Protein AF-A0AAW1XET1-F1 (afdb_monomer)

Secondary structure (DSSP, 8-state):
-HHHHHHHHHHHHHTTPEEEPPPP-TTSTT-----STTTS-HHHHHHHTTTT-EEESS--HHHHTTTTTS---EE---TT--HHHIIIIIHHHHHHHS--EE-------S---HHHHHHTT-SPPPHHHHHHHHHHTT--TTS-EE---SSPTTHHHHHHHHHHH-S-EE-HHHHS-HHHHGGGTT-HHHHHHHHHHHHHHSSEEEESS--HHHHHHHHHHHHTT---B----HHHHHHHHHHHHTTSS-HHHHHHHHHHHHTT-SS--------TT-TTTSPPGGG--GGGSPPPPP------EEEE------

Sequence (314 aa):
MRAGICDMVAIASFLNLTLIVPELDKTSFWNDRSQFEDIFDVDHFISSLSDEVRILKALPHKQSGRVEMASLYSMPPVSWSNMTYYYDTVLPRIKKINKYEICLSWWKEKVINSRRKRKSGKCPLTPEETALALRALDIDPSIQIYIAAGDIYGGERRMESLRLAFPQIIKKETLLEASDLEPFRNHSNQMAALDYIVSLESDIFAPTYGGNMARVVEGHRRYLGFRTTIRLDRMLLVNLIDQYKKGRLSWDDFSQAVKTGHANRMGSPRPRLEIPGKPKEEDYFYNNPQECLPPISDKTKESVIHVTINGTIL

Organism: Rubus argutus (NCBI:txid59490)

InterPro domains:
  IPR019378 GDP-fucose protein O-fucosyltransferase [PF10250] (1-96)
  IPR019378 GDP-fucose protein O-fucosyltransferase [PF10250] (113-224)

pLDDT: mean 78.65, std 17.83, range [27.97, 98.62]

Foldseek 3Di:
DVVVVVVQLVLCLLLVHEAEQDFDDCPDPLNFPDGSVNPDDPVCVQVVCVVRHHYHPDDDPVCVVVPVVDDADEAADPVLDDVCCCVVPVNVVCVPRVDHDYDNDDDDDPDDDPVVCLLVLNDFDFLLLVLLLCVLQVNPLAFAAEALEDAAVPHVVSNVNNCVSRVRYDYPPRVDDPVVCVVCPNHSVVSSVVSLVCQLPAQEEEESHDDPSLLLSLLVCLQVQQRWYFDQPSNQSSVLVVCVVVVNDDSNRSSVSSCVVGVVRTRDQDDWDDDPSCPVPTRDCSSHVNVVHDDHDDDDDDHHHYYHRYRDDD

Mean predicted aligned error: 11.63 Å

Radius of gyration: 22.59 Å; Cα contacts (8 Å, |Δi|>4): 399; chains: 1; bounding box: 58×48×59 Å

Solvent-accessible surface area (backbone atoms only — not comparable to full-atom values): 18398 Å² total; per-residue (Å²): 111,70,70,60,51,55,50,50,52,52,51,22,36,80,67,73,37,76,42,60,62,64,80,60,72,58,84,45,97,75,62,33,73,54,52,46,70,78,76,39,65,57,68,59,56,41,61,78,35,52,94,64,32,53,66,34,86,65,78,58,73,90,52,47,76,55,49,84,75,42,84,79,55,68,43,54,71,64,84,89,60,56,72,62,50,45,59,74,59,45,45,59,50,46,71,71,66,77,60,77,47,80,42,80,81,82,85,92,73,95,77,79,61,62,71,63,34,38,61,66,34,72,42,48,50,50,47,52,53,43,34,52,51,42,53,32,62,68,51,64,45,85,42,49,31,41,41,49,49,75,82,47,71,73,45,68,78,44,38,46,56,25,40,76,54,27,70,44,65,43,37,68,83,75,73,44,58,70,78,77,45,56,87,31,72,65,26,52,71,59,48,50,45,54,40,46,52,54,50,56,72,34,43,28,31,34,44,37,41,95,45,70,68,43,38,47,45,52,11,48,27,42,73,71,72,38,45,38,27,42,61,67,57,43,38,60,48,48,52,51,50,57,36,37,76,68,68,75,35,55,71,66,59,44,21,52,51,48,38,64,78,38,68,94,26,46,35,72,92,58,81,64,52,82,44,92,98,36,79,86,81,28,54,48,57,71,38,45,49,50,96,78,54,78,86,88,76,94,77,91,78,87,86,46,42,27,39,30,48,47,53,71,84,130

Structure (mmCIF, N/CA/C/O backbone):
data_AF-A0AAW1XET1-F1
#
_entry.id   AF-A0AAW1XET1-F1
#
loop_
_atom_site.group_PDB
_atom_site.id
_atom_site.type_symbol
_atom_site.label_atom_id
_atom_site.label_alt_id
_atom_site.label_comp_id
_atom_site.label_asym_id
_atom_site.label_entity_id
_atom_site.label_seq_id
_atom_site.pdbx_PDB_ins_code
_atom_site.Cartn_x
_atom_site.Cartn_y
_atom_site.Cartn_z
_atom_site.occupancy
_atom_site.B_iso_or_equiv
_atom_site.auth_seq_id
_atom_site.auth_comp_id
_atom_site.auth_asym_id
_atom_site.auth_atom_id
_atom_site.pdbx_PDB_model_num
ATOM 1 N N . MET A 1 1 ? 9.437 3.189 -10.130 1.00 44.81 1 MET A N 1
ATOM 2 C CA . MET A 1 1 ? 10.598 2.357 -10.492 1.00 44.81 1 MET A CA 1
ATOM 3 C C . MET A 1 1 ? 10.182 1.158 -11.350 1.00 44.81 1 MET A C 1
ATOM 5 O O . MET A 1 1 ? 10.449 1.214 -12.537 1.00 44.81 1 MET A O 1
ATOM 9 N N . ARG A 1 2 ? 9.418 0.165 -10.852 1.00 45.03 2 ARG A N 1
ATOM 10 C CA . ARG A 1 2 ? 9.055 -1.043 -11.642 1.00 45.03 2 ARG A CA 1
ATOM 11 C C . ARG A 1 2 ? 8.231 -0.798 -12.919 1.00 45.03 2 ARG A C 1
ATOM 13 O O . ARG A 1 2 ? 8.627 -1.275 -13.970 1.00 45.03 2 ARG A O 1
ATOM 20 N N . ALA A 1 3 ? 7.158 0.001 -12.859 1.00 52.47 3 ALA A N 1
ATOM 21 C CA . ALA A 1 3 ? 6.367 0.316 -14.060 1.00 52.47 3 ALA A CA 1
ATOM 22 C C . ALA A 1 3 ? 7.209 0.996 -15.157 1.00 52.47 3 ALA A C 1
ATOM 24 O O . ALA A 1 3 ? 7.070 0.667 -16.322 1.00 52.47 3 ALA A O 1
ATOM 25 N N . GLY A 1 4 ? 8.159 1.858 -14.771 1.00 62.81 4 GLY A N 1
ATOM 26 C CA . GLY A 1 4 ? 9.060 2.508 -15.724 1.00 62.81 4 GLY A CA 1
ATOM 27 C C . GLY A 1 4 ? 10.008 1.531 -16.423 1.00 62.81 4 GLY A C 1
ATOM 28 O O . GLY A 1 4 ? 10.253 1.695 -17.609 1.00 62.81 4 GLY A O 1
ATOM 29 N N . ILE A 1 5 ? 10.508 0.504 -15.724 1.00 70.50 5 ILE A N 1
ATOM 30 C CA . ILE A 1 5 ? 11.384 -0.520 -16.324 1.00 70.50 5 ILE A CA 1
ATOM 31 C C . ILE A 1 5 ? 10.600 -1.359 -17.337 1.00 70.50 5 ILE A C 1
ATOM 33 O O . ILE A 1 5 ? 11.056 -1.516 -18.464 1.00 70.50 5 ILE A O 1
ATOM 37 N N . CYS A 1 6 ? 9.404 -1.831 -16.972 1.00 71.19 6 CYS A N 1
ATOM 38 C CA . CYS A 1 6 ? 8.539 -2.575 -17.891 1.00 71.19 6 CYS A CA 1
ATOM 39 C C . CYS A 1 6 ? 8.154 -1.737 -19.119 1.00 71.19 6 CYS A C 1
ATOM 41 O O . CYS A 1 6 ? 8.243 -2.231 -20.239 1.00 71.19 6 CYS A O 1
ATOM 43 N N . ASP A 1 7 ? 7.796 -0.463 -18.921 1.00 71.81 7 ASP A N 1
ATOM 44 C CA . ASP A 1 7 ? 7.488 0.458 -20.019 1.00 71.81 7 ASP A CA 1
ATOM 45 C C . ASP A 1 7 ? 8.703 0.629 -20.949 1.00 71.81 7 ASP A C 1
ATOM 47 O O . ASP A 1 7 ? 8.560 0.570 -22.167 1.00 71.81 7 ASP A O 1
ATOM 51 N N . MET A 1 8 ? 9.912 0.797 -20.397 1.00 75.81 8 MET A N 1
ATOM 52 C CA . MET A 1 8 ? 11.143 0.930 -21.187 1.00 75.81 8 MET A CA 1
ATOM 53 C C . MET A 1 8 ? 11.465 -0.333 -21.990 1.00 75.81 8 MET A C 1
ATOM 55 O O . MET A 1 8 ? 11.819 -0.217 -23.162 1.00 75.81 8 MET A O 1
ATOM 59 N N . VAL A 1 9 ? 11.309 -1.520 -21.394 1.00 80.50 9 VAL A N 1
ATOM 60 C CA . VAL A 1 9 ? 11.492 -2.806 -22.089 1.00 80.50 9 VAL A CA 1
ATOM 61 C C . VAL A 1 9 ? 10.484 -2.940 -23.230 1.00 80.50 9 VAL A C 1
ATOM 63 O O . VAL A 1 9 ? 10.881 -3.201 -24.363 1.00 80.50 9 VAL A O 1
ATOM 66 N N . ALA A 1 10 ? 9.202 -2.669 -22.969 1.00 80.38 10 ALA A N 1
ATOM 67 C CA . ALA A 1 10 ? 8.159 -2.731 -23.988 1.00 80.38 10 ALA A CA 1
ATOM 68 C C . ALA A 1 10 ? 8.442 -1.763 -25.148 1.00 80.38 10 ALA A C 1
ATOM 70 O O . ALA A 1 10 ? 8.419 -2.161 -26.310 1.00 80.38 10 ALA A O 1
ATOM 71 N N . ILE A 1 11 ? 8.775 -0.502 -24.851 1.00 77.94 11 ILE A N 1
ATOM 72 C CA . ILE A 1 11 ? 9.117 0.500 -25.871 1.00 77.94 11 ILE A CA 1
ATOM 73 C C . ILE A 1 11 ? 10.337 0.055 -26.686 1.00 77.94 11 ILE A C 1
ATOM 75 O O . ILE A 1 11 ? 10.329 0.184 -27.911 1.00 77.94 11 ILE A O 1
ATOM 79 N N . ALA A 1 12 ? 11.381 -0.457 -26.026 1.00 82.56 12 ALA A N 1
ATOM 80 C CA . ALA A 1 12 ? 12.589 -0.913 -26.701 1.00 82.56 12 ALA A CA 1
ATOM 81 C C . ALA A 1 12 ? 12.301 -2.088 -27.643 1.00 82.56 12 ALA A C 1
ATOM 83 O O . ALA A 1 12 ? 12.769 -2.068 -28.780 1.00 82.56 12 ALA A O 1
ATOM 84 N N . SER A 1 13 ? 11.474 -3.044 -27.214 1.00 85.12 13 SER A N 1
ATOM 85 C CA . SER A 1 13 ? 11.028 -4.158 -28.053 1.00 85.12 13 SER A CA 1
ATOM 86 C C . SER A 1 13 ? 10.239 -3.663 -29.271 1.00 85.12 13 SER A C 1
ATOM 88 O O . SER A 1 13 ? 10.629 -3.905 -30.413 1.00 85.12 13 SER A O 1
ATOM 90 N N . PHE A 1 14 ? 9.189 -2.859 -29.056 1.00 83.94 14 PHE A N 1
ATOM 91 C CA . PHE A 1 14 ? 8.304 -2.395 -30.134 1.00 83.94 14 PHE A CA 1
ATOM 92 C C . PHE A 1 14 ? 8.988 -1.510 -31.177 1.00 83.94 14 PHE A C 1
ATOM 94 O O . PHE A 1 14 ? 8.592 -1.496 -32.347 1.00 83.94 14 PHE A O 1
ATOM 101 N N . LEU A 1 15 ? 9.992 -0.742 -30.759 1.00 84.00 15 LEU A N 1
ATOM 102 C CA . LEU A 1 15 ? 10.744 0.151 -31.636 1.00 84.00 15 LEU A CA 1
ATOM 103 C C . LEU A 1 15 ? 12.054 -0.470 -32.148 1.00 84.00 15 LEU A C 1
ATOM 105 O O . LEU A 1 15 ? 12.785 0.207 -32.874 1.00 84.00 15 LEU A O 1
ATOM 109 N N . ASN A 1 16 ? 12.339 -1.732 -31.798 1.00 84.69 16 ASN A N 1
ATOM 110 C CA . ASN A 1 16 ? 13.579 -2.445 -32.112 1.00 84.69 16 ASN A CA 1
ATOM 111 C C . ASN A 1 16 ? 14.838 -1.643 -31.721 1.00 84.69 16 ASN A C 1
ATOM 113 O O . ASN A 1 16 ? 15.737 -1.389 -32.528 1.00 84.69 16 ASN A O 1
ATOM 117 N N . LEU A 1 17 ? 14.860 -1.169 -30.475 1.00 83.12 17 LEU A N 1
ATOM 118 C CA . LEU A 1 17 ? 15.944 -0.378 -29.903 1.00 83.12 17 LEU A CA 1
ATOM 119 C C . LEU A 1 17 ? 16.847 -1.245 -29.032 1.00 83.12 17 LEU A C 1
ATOM 121 O O . LEU A 1 17 ? 16.431 -2.245 -28.453 1.00 83.12 17 LEU A O 1
ATOM 125 N N . THR A 1 18 ? 18.099 -0.811 -28.893 1.00 82.31 18 THR A N 1
ATOM 126 C CA . THR A 1 18 ? 18.989 -1.349 -27.861 1.00 82.31 18 THR A CA 1
ATOM 127 C C . THR A 1 18 ? 18.722 -0.619 -26.552 1.00 82.31 18 THR A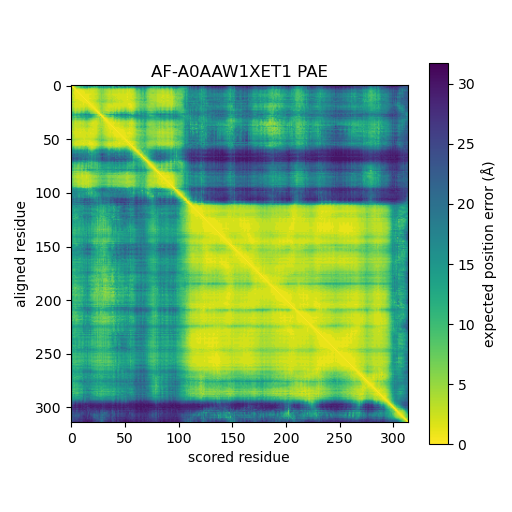 C 1
ATOM 129 O O . THR A 1 18 ? 18.874 0.602 -26.486 1.00 82.31 18 THR A O 1
ATOM 132 N N . LEU A 1 19 ? 18.330 -1.362 -25.523 1.00 82.88 19 LEU A N 1
ATOM 133 C CA . LEU A 1 19 ? 18.175 -0.856 -24.167 1.00 82.88 19 LEU A CA 1
ATOM 134 C C . LEU A 1 19 ? 19.532 -0.886 -23.455 1.00 82.88 19 LEU A C 1
ATOM 136 O O . LEU A 1 19 ? 20.337 -1.795 -23.648 1.00 82.88 19 LEU A O 1
ATOM 140 N N . ILE A 1 20 ? 19.792 0.107 -22.617 1.00 82.88 20 ILE A N 1
ATOM 141 C CA . ILE A 1 20 ? 20.938 0.103 -21.705 1.00 82.88 20 ILE A CA 1
ATOM 142 C C . ILE A 1 20 ? 20.388 -0.129 -20.307 1.00 82.88 20 ILE A C 1
ATOM 144 O O . ILE A 1 20 ? 19.294 0.357 -20.011 1.00 82.88 20 ILE A O 1
ATOM 148 N N . VAL A 1 21 ? 21.105 -0.898 -19.483 1.00 79.62 21 VAL A N 1
ATOM 149 C CA . VAL A 1 21 ? 20.720 -1.135 -18.086 1.00 79.62 21 VAL A CA 1
ATOM 150 C C . VAL A 1 21 ? 20.379 0.216 -17.438 1.00 79.62 21 VAL A C 1
ATOM 152 O O . VAL A 1 21 ? 21.209 1.125 -17.487 1.00 79.62 21 VAL A O 1
ATOM 155 N N . PRO A 1 22 ? 19.149 0.391 -16.916 1.00 74.25 22 PRO A N 1
ATOM 156 C CA . PRO A 1 22 ? 18.698 1.691 -16.440 1.00 74.25 22 PRO A CA 1
ATOM 157 C C . PRO A 1 22 ? 19.547 2.214 -15.287 1.00 74.25 22 PRO A C 1
ATOM 159 O O . PRO A 1 22 ? 19.894 1.465 -14.378 1.00 74.25 22 PRO A O 1
ATOM 162 N N . GLU A 1 23 ? 19.774 3.523 -15.258 1.00 71.25 23 GLU A N 1
ATOM 163 C CA . GLU A 1 23 ? 20.282 4.198 -14.068 1.00 71.25 23 GLU A CA 1
ATOM 164 C C . GLU A 1 23 ? 19.117 4.646 -13.179 1.00 71.25 23 GLU A C 1
ATOM 166 O O . GLU A 1 23 ? 18.066 5.090 -13.655 1.00 71.25 23 GLU A O 1
ATOM 171 N N . LEU A 1 24 ? 19.281 4.501 -11.865 1.00 68.94 24 LEU A N 1
ATOM 172 C CA . LEU A 1 24 ? 18.269 4.918 -10.900 1.00 68.94 24 LEU A CA 1
ATOM 173 C C . LEU A 1 24 ? 18.427 6.404 -10.572 1.00 68.94 24 LEU A C 1
ATOM 175 O O . LEU A 1 24 ? 19.541 6.907 -10.438 1.00 68.94 24 LEU A O 1
ATOM 179 N N . ASP A 1 25 ? 17.300 7.103 -10.422 1.00 64.62 25 ASP A N 1
ATOM 180 C CA . ASP A 1 25 ? 17.286 8.525 -10.074 1.00 64.62 25 ASP A CA 1
ATOM 181 C C . ASP A 1 25 ? 17.807 8.758 -8.645 1.00 64.62 25 ASP A C 1
ATOM 183 O O . ASP A 1 25 ? 17.099 8.543 -7.655 1.00 64.62 25 ASP A O 1
ATOM 187 N N . LYS A 1 26 ? 19.042 9.263 -8.568 1.00 63.41 26 LYS A N 1
ATOM 188 C CA . LYS A 1 26 ? 19.746 9.628 -7.328 1.00 63.41 26 LYS A CA 1
ATOM 189 C C . LYS A 1 26 ? 19.309 10.987 -6.766 1.00 63.41 26 LYS A C 1
ATOM 191 O O . LYS A 1 26 ? 19.691 11.333 -5.655 1.00 63.41 26 LYS A O 1
ATOM 196 N N . THR A 1 27 ? 18.529 11.769 -7.519 1.00 55.59 27 THR A N 1
ATOM 197 C CA . THR A 1 27 ? 18.043 13.107 -7.125 1.00 55.59 27 THR A CA 1
ATOM 198 C C . THR A 1 27 ? 16.634 13.091 -6.529 1.00 55.59 27 THR A C 1
ATOM 200 O O . THR A 1 27 ? 16.109 14.129 -6.122 1.00 55.59 27 THR A O 1
ATOM 203 N N . SER A 1 28 ? 16.009 11.913 -6.465 1.00 58.50 28 SER A N 1
ATOM 204 C CA . SER A 1 28 ? 14.661 11.747 -5.931 1.00 58.50 28 SER A CA 1
ATOM 205 C C . SER A 1 28 ? 14.581 11.997 -4.418 1.00 58.50 28 SER A C 1
ATOM 207 O O . SER A 1 28 ? 15.558 11.866 -3.683 1.00 58.50 28 SER A O 1
ATOM 209 N N . PHE A 1 29 ? 13.367 12.295 -3.938 1.00 49.91 29 PHE A N 1
ATOM 210 C CA . PHE A 1 29 ? 13.05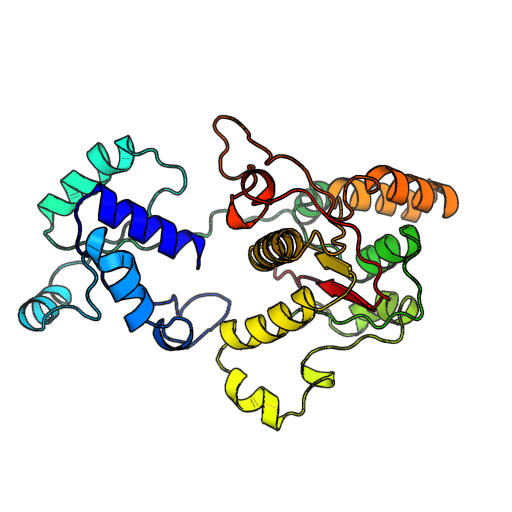2 12.517 -2.518 1.00 49.91 29 PHE A CA 1
ATOM 211 C C . PHE A 1 29 ? 13.571 11.402 -1.583 1.00 49.91 29 PHE A C 1
ATOM 213 O O . PHE A 1 29 ? 13.870 11.658 -0.421 1.00 49.91 29 PHE A O 1
ATOM 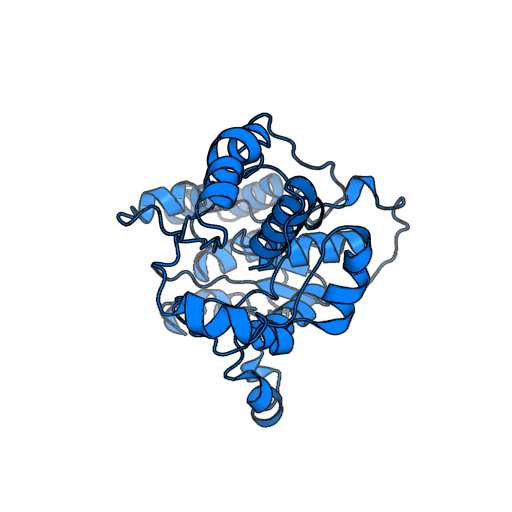220 N N . TRP A 1 30 ? 13.689 10.170 -2.088 1.00 53.75 30 TRP A N 1
ATOM 221 C CA . TRP A 1 30 ? 14.084 8.992 -1.312 1.00 53.75 30 TRP A CA 1
ATOM 222 C C . TRP A 1 30 ? 15.597 8.894 -1.057 1.00 53.75 30 TRP A C 1
ATOM 224 O O . TRP A 1 30 ? 16.000 8.048 -0.266 1.00 53.75 30 TRP A O 1
ATOM 234 N N . ASN A 1 31 ? 16.413 9.754 -1.691 1.00 61.69 31 ASN A N 1
ATOM 235 C CA . ASN A 1 31 ? 17.873 9.843 -1.519 1.00 61.69 31 ASN A CA 1
ATOM 236 C C . ASN A 1 31 ? 18.588 8.473 -1.564 1.00 61.69 31 ASN A C 1
ATOM 238 O O . ASN A 1 31 ? 19.534 8.224 -0.815 1.00 61.69 31 ASN A O 1
ATOM 242 N N . ASP A 1 32 ? 18.105 7.566 -2.419 1.00 64.81 32 ASP A N 1
ATOM 243 C CA . ASP A 1 32 ? 18.655 6.219 -2.562 1.00 64.81 32 ASP A CA 1
ATOM 244 C C . ASP A 1 32 ? 19.924 6.253 -3.420 1.00 64.81 32 ASP A C 1
ATOM 246 O O . ASP A 1 32 ? 19.914 6.759 -4.545 1.00 64.81 32 ASP A O 1
ATOM 250 N N . ARG A 1 33 ? 21.025 5.717 -2.884 1.00 71.81 33 ARG A N 1
ATOM 251 C CA . ARG A 1 33 ? 22.320 5.656 -3.578 1.00 71.81 33 ARG A CA 1
ATOM 252 C C . ARG A 1 33 ? 22.543 4.342 -4.325 1.00 71.81 33 ARG A C 1
ATOM 254 O O . ARG A 1 33 ? 23.558 4.221 -5.012 1.00 71.81 33 ARG A O 1
ATOM 261 N N . SER A 1 34 ? 21.611 3.397 -4.213 1.00 74.50 34 SER A N 1
ATOM 262 C CA . SER A 1 34 ? 21.679 2.097 -4.879 1.00 74.50 34 SER A CA 1
ATOM 263 C C . SER A 1 34 ? 21.764 2.255 -6.399 1.00 74.50 34 SER A C 1
ATOM 265 O O . SER A 1 34 ? 21.097 3.104 -6.999 1.00 74.50 34 SER A O 1
ATOM 267 N N . GLN A 1 35 ? 22.592 1.433 -7.032 1.00 75.50 35 GLN A N 1
ATOM 268 C CA . GLN A 1 35 ? 22.593 1.196 -8.470 1.00 75.50 35 GLN A CA 1
ATOM 269 C C . GLN A 1 35 ? 21.543 0.140 -8.840 1.00 75.50 35 GLN A C 1
ATOM 271 O O . GLN A 1 35 ? 20.941 -0.506 -7.983 1.00 75.50 35 GLN A O 1
ATOM 276 N N . PHE A 1 36 ? 21.304 -0.042 -10.139 1.00 75.50 36 PHE A N 1
ATOM 277 C CA . PHE A 1 36 ? 20.366 -1.054 -10.629 1.00 75.50 36 PHE A CA 1
ATOM 278 C C . PHE A 1 36 ? 20.780 -2.474 -10.215 1.00 75.50 36 PHE A C 1
ATOM 280 O O . PHE A 1 36 ? 19.925 -3.257 -9.811 1.00 75.50 36 PHE A O 1
ATOM 287 N N . GLU A 1 37 ? 22.081 -2.771 -10.245 1.00 79.56 37 GLU A N 1
ATOM 288 C CA . GLU A 1 37 ? 22.664 -4.051 -9.816 1.00 79.56 37 GLU A CA 1
ATOM 289 C C . GLU A 1 37 ? 22.560 -4.321 -8.311 1.00 79.56 37 GLU A C 1
ATOM 291 O O . GLU A 1 37 ? 22.504 -5.477 -7.905 1.00 79.56 37 GLU A O 1
ATOM 296 N N . ASP A 1 38 ? 22.428 -3.278 -7.487 1.00 74.94 38 ASP A N 1
ATOM 297 C CA . ASP A 1 38 ? 22.205 -3.432 -6.044 1.00 74.94 38 ASP A CA 1
ATOM 298 C C . ASP A 1 38 ? 20.773 -3.908 -5.725 1.00 74.94 38 ASP A C 1
ATOM 300 O O . ASP A 1 38 ? 20.469 -4.272 -4.587 1.00 74.94 38 ASP A O 1
ATOM 304 N N . ILE A 1 39 ? 19.858 -3.846 -6.702 1.00 72.94 39 ILE A N 1
ATOM 305 C CA . ILE A 1 39 ? 18.427 -4.152 -6.529 1.00 72.94 39 ILE A CA 1
ATOM 306 C C . ILE A 1 39 ? 17.979 -5.316 -7.420 1.00 72.94 39 ILE A C 1
ATOM 308 O O . ILE A 1 39 ? 17.099 -6.084 -7.024 1.00 72.94 39 ILE A O 1
ATOM 312 N N . PHE A 1 40 ? 18.537 -5.441 -8.623 1.00 77.06 40 PHE A N 1
ATOM 313 C CA . PHE A 1 40 ? 18.134 -6.423 -9.623 1.00 77.06 40 PHE A CA 1
ATOM 314 C C . PHE A 1 40 ? 19.323 -7.264 -10.076 1.00 77.06 40 PHE A C 1
ATOM 316 O O . PHE A 1 40 ? 20.402 -6.739 -10.340 1.00 77.06 40 PHE A O 1
ATOM 323 N N . ASP A 1 41 ? 19.088 -8.563 -10.262 1.00 81.44 41 ASP A N 1
ATOM 324 C CA . ASP A 1 41 ? 20.039 -9.441 -10.939 1.00 81.44 41 ASP A CA 1
ATOM 325 C C . ASP A 1 41 ? 20.130 -9.040 -12.420 1.00 81.44 41 ASP A C 1
ATOM 327 O O . ASP A 1 41 ? 19.236 -9.318 -13.225 1.00 81.44 41 ASP A O 1
ATOM 331 N N . VAL A 1 42 ? 21.203 -8.324 -12.763 1.00 82.12 42 VAL A N 1
ATOM 332 C CA . VAL A 1 42 ? 21.423 -7.770 -14.104 1.00 82.12 42 VAL A CA 1
ATOM 333 C C . VAL A 1 42 ? 21.621 -8.869 -15.137 1.00 82.12 42 VAL A C 1
ATOM 335 O O . VAL A 1 42 ? 21.134 -8.745 -16.260 1.00 82.12 42 VAL A O 1
ATOM 338 N N . ASP A 1 43 ? 22.322 -9.944 -14.782 1.00 83.75 43 ASP A N 1
ATOM 339 C CA . ASP A 1 43 ? 22.609 -11.029 -15.718 1.00 83.75 43 ASP A CA 1
ATOM 340 C C . ASP A 1 43 ? 21.343 -11.838 -16.004 1.00 83.75 43 ASP A C 1
ATOM 342 O O . ASP A 1 43 ? 21.050 -12.146 -17.165 1.00 83.75 43 ASP A O 1
ATOM 346 N N . HIS A 1 44 ? 20.524 -12.086 -14.981 1.00 83.19 44 HIS A N 1
ATOM 347 C CA . HIS A 1 44 ? 19.199 -12.664 -15.165 1.00 83.19 44 HIS A CA 1
ATOM 348 C C . HIS A 1 44 ? 18.272 -11.743 -15.972 1.00 83.19 44 HIS A C 1
ATOM 350 O O . HIS A 1 44 ? 17.587 -12.210 -16.880 1.00 83.19 44 HIS A O 1
ATOM 356 N N . PHE A 1 45 ? 18.274 -10.433 -15.703 1.00 79.88 45 PHE A N 1
ATOM 357 C CA . PHE A 1 45 ? 17.477 -9.453 -16.449 1.00 79.88 45 PHE A CA 1
ATOM 358 C C . PHE A 1 45 ? 17.836 -9.413 -17.943 1.00 79.88 45 PHE A C 1
ATOM 360 O O . PHE A 1 45 ? 16.941 -9.409 -18.787 1.00 79.88 45 PHE A O 1
ATOM 367 N N . ILE A 1 46 ? 19.131 -9.421 -18.281 1.00 83.69 46 ILE A N 1
ATOM 368 C CA . ILE A 1 46 ? 19.605 -9.421 -19.674 1.00 83.69 46 ILE A CA 1
ATOM 369 C C . ILE A 1 46 ? 19.278 -10.749 -20.355 1.00 83.69 46 ILE A C 1
ATOM 371 O O . ILE A 1 46 ? 18.762 -10.754 -21.471 1.00 83.69 46 ILE A O 1
ATOM 375 N N . SER A 1 47 ? 19.579 -11.874 -19.702 1.00 87.88 47 SER A N 1
ATOM 376 C CA . SER A 1 47 ? 19.373 -13.199 -20.297 1.00 87.88 47 SER A CA 1
ATOM 377 C C . SER A 1 47 ? 17.894 -13.509 -20.526 1.00 87.88 47 SER A C 1
ATOM 379 O O . SER A 1 47 ? 17.540 -13.962 -21.613 1.00 87.88 47 SER A O 1
ATOM 381 N N . SER A 1 48 ? 17.023 -13.176 -19.569 1.00 85.38 48 SER A N 1
ATOM 382 C CA . SER A 1 48 ? 15.579 -13.451 -19.647 1.00 85.38 48 SER A CA 1
ATOM 383 C C . SER A 1 48 ? 14.847 -12.656 -20.730 1.00 85.38 48 SER A C 1
ATOM 385 O O . SER A 1 48 ? 13.759 -13.049 -21.132 1.00 85.38 48 SER A O 1
ATOM 387 N N . LEU A 1 49 ? 15.417 -11.538 -21.190 1.00 87.19 49 LEU A N 1
ATOM 388 C CA . LEU A 1 49 ? 14.831 -10.670 -22.219 1.00 87.19 49 LEU A CA 1
ATOM 389 C C . LEU A 1 49 ? 15.596 -10.716 -23.548 1.00 87.19 49 LEU A C 1
ATOM 391 O O . LEU A 1 49 ? 15.274 -9.962 -24.465 1.00 87.19 49 LEU A O 1
ATOM 395 N N . SER A 1 50 ? 16.610 -11.577 -23.656 1.00 87.75 50 SER A N 1
ATOM 396 C CA . SER A 1 50 ? 17.545 -11.589 -24.786 1.00 87.75 50 SER A CA 1
ATOM 397 C C . SER A 1 50 ? 16.891 -11.894 -26.140 1.00 87.75 50 SER A C 1
ATOM 399 O O . SER A 1 50 ? 17.366 -11.391 -27.160 1.00 87.75 50 SER A O 1
ATOM 401 N N . ASP A 1 51 ? 15.780 -12.635 -26.139 1.00 87.62 51 ASP A N 1
ATOM 402 C CA . ASP A 1 51 ? 14.995 -12.958 -27.336 1.00 87.62 51 ASP A CA 1
ATOM 403 C C . ASP A 1 51 ? 14.094 -11.795 -27.803 1.00 87.62 51 ASP A C 1
ATOM 405 O O . ASP A 1 51 ? 13.703 -11.744 -28.970 1.00 87.62 51 ASP A O 1
ATOM 409 N N . GLU A 1 52 ? 13.773 -10.841 -26.920 1.00 87.56 52 GLU A N 1
ATOM 410 C CA . GLU A 1 52 ? 12.806 -9.762 -27.185 1.00 87.56 52 GLU A CA 1
ATOM 411 C C . GLU A 1 52 ? 13.444 -8.375 -27.325 1.00 87.56 52 GLU A C 1
ATOM 413 O O . GLU A 1 52 ? 12.950 -7.532 -28.081 1.00 87.56 52 GLU A O 1
ATOM 418 N N . VAL A 1 53 ? 14.513 -8.103 -26.569 1.00 89.06 53 VAL A N 1
ATOM 419 C CA . VAL A 1 53 ? 15.178 -6.797 -26.512 1.00 89.06 53 VAL A CA 1
ATOM 420 C C . VAL A 1 53 ? 16.682 -6.981 -26.383 1.00 89.06 53 VAL A C 1
ATOM 422 O O . VAL A 1 53 ? 17.180 -7.674 -25.500 1.00 89.06 53 VAL A O 1
ATOM 425 N N . ARG A 1 54 ? 17.450 -6.264 -27.208 1.00 87.56 54 ARG A N 1
ATOM 426 C CA . ARG A 1 54 ? 18.904 -6.194 -27.036 1.00 87.56 54 ARG A CA 1
ATOM 427 C C . ARG A 1 54 ? 19.244 -5.270 -25.867 1.00 87.56 54 ARG A C 1
ATOM 429 O O . ARG A 1 54 ? 19.021 -4.066 -25.971 1.00 87.56 54 ARG A O 1
ATOM 436 N N . ILE A 1 55 ? 19.842 -5.807 -24.803 1.00 86.12 55 ILE A N 1
ATOM 437 C CA . ILE A 1 55 ? 20.220 -5.042 -23.603 1.00 86.12 55 ILE A CA 1
ATOM 438 C C . ILE A 1 55 ? 21.749 -4.990 -23.449 1.00 86.12 55 ILE A C 1
ATOM 440 O O . ILE A 1 55 ? 22.426 -6.007 -23.584 1.00 86.12 55 ILE A O 1
ATOM 444 N N . LEU A 1 56 ? 22.308 -3.808 -23.169 1.00 82.94 56 LEU A N 1
ATOM 445 C CA . LEU A 1 56 ? 23.731 -3.605 -22.869 1.00 82.94 56 LEU A CA 1
ATOM 446 C C . LEU A 1 56 ? 23.924 -3.109 -21.431 1.00 82.94 56 LEU A C 1
ATOM 448 O O . LEU A 1 56 ? 23.196 -2.227 -20.985 1.00 82.94 56 LEU A O 1
ATOM 452 N N . LYS A 1 57 ? 24.952 -3.609 -20.729 1.00 80.31 57 LYS A N 1
ATOM 453 C CA . LYS A 1 57 ? 25.316 -3.120 -19.382 1.00 80.31 57 LYS A CA 1
ATOM 454 C C . LYS A 1 57 ? 25.784 -1.662 -19.389 1.00 80.31 57 LYS A C 1
ATOM 456 O O . LYS A 1 57 ? 25.474 -0.914 -18.476 1.00 80.31 57 LYS A O 1
ATOM 461 N N . ALA A 1 58 ? 26.520 -1.266 -20.425 1.00 70.75 58 ALA A N 1
ATOM 462 C CA . ALA A 1 58 ? 27.042 0.085 -20.582 1.00 70.75 58 ALA A CA 1
ATOM 463 C C . ALA A 1 58 ? 27.211 0.445 -22.064 1.00 70.75 58 ALA A C 1
ATOM 465 O O . ALA A 1 58 ? 27.255 -0.427 -22.940 1.00 70.75 58 ALA A O 1
ATOM 466 N N . LEU A 1 59 ? 27.340 1.743 -22.345 1.00 67.06 59 LEU A N 1
ATOM 467 C CA . LEU A 1 59 ? 27.653 2.244 -23.682 1.00 67.06 59 LEU A CA 1
ATOM 468 C C . LEU A 1 59 ? 29.067 1.817 -24.128 1.00 67.06 59 LEU A C 1
ATOM 470 O O . LEU A 1 59 ? 30.021 1.963 -23.364 1.00 67.06 59 LEU A O 1
ATOM 474 N N . PRO A 1 60 ? 29.254 1.373 -25.385 1.00 66.12 60 PRO A N 1
ATOM 475 C CA . PRO A 1 60 ? 30.582 1.096 -25.933 1.00 66.12 60 PRO A CA 1
ATOM 476 C C . PRO A 1 60 ? 31.494 2.340 -25.933 1.00 66.12 60 PRO A C 1
ATOM 478 O O . PRO A 1 60 ? 31.087 3.402 -26.403 1.00 66.12 60 PRO A O 1
ATOM 481 N N . HIS A 1 61 ? 32.765 2.203 -25.529 1.00 54.34 61 HIS A N 1
ATOM 482 C CA . HIS A 1 61 ? 33.730 3.313 -25.360 1.00 54.34 61 HIS A CA 1
ATOM 483 C C . HIS A 1 61 ? 33.864 4.287 -26.551 1.00 54.34 61 HIS A C 1
ATOM 485 O O . HIS A 1 61 ? 34.009 5.492 -26.350 1.00 54.34 61 HIS A O 1
ATOM 491 N N . LYS A 1 62 ? 33.765 3.812 -27.806 1.00 54.03 62 LYS A N 1
ATOM 492 C CA . LYS A 1 62 ? 33.788 4.678 -29.013 1.00 54.03 62 LYS A CA 1
ATOM 493 C C . LYS A 1 62 ? 32.584 5.626 -29.102 1.00 54.03 62 LYS A C 1
ATOM 495 O O . LYS A 1 62 ? 32.585 6.575 -29.885 1.00 54.03 62 LYS A O 1
ATOM 500 N N . GLN A 1 63 ? 31.531 5.342 -28.345 1.00 51.28 63 GLN A N 1
ATOM 501 C CA . GLN A 1 63 ? 30.290 6.097 -28.314 1.00 51.28 63 GLN A CA 1
ATOM 502 C C . GLN A 1 63 ? 30.200 6.976 -27.064 1.00 51.28 63 GLN A C 1
ATOM 504 O O . GLN A 1 63 ? 29.579 8.029 -27.183 1.00 51.28 63 GLN A O 1
ATOM 509 N N . SER A 1 64 ? 30.864 6.621 -25.956 1.00 45.88 64 SER A N 1
ATOM 510 C CA . SER A 1 64 ? 30.887 7.381 -24.693 1.00 45.88 64 SER A CA 1
ATOM 511 C C . SER A 1 64 ? 31.477 8.791 -24.853 1.00 45.88 64 SER A C 1
ATOM 513 O O . SER A 1 64 ? 30.824 9.763 -24.497 1.00 45.88 64 SER A O 1
ATOM 515 N N . GLY A 1 65 ? 32.619 8.950 -25.538 1.00 41.22 65 GLY A N 1
ATOM 516 C CA . GLY A 1 65 ? 33.214 10.281 -25.791 1.00 41.22 65 GLY A CA 1
ATOM 517 C C . GLY A 1 65 ? 32.421 11.182 -26.758 1.00 41.22 65 GLY A C 1
ATOM 518 O O . GLY A 1 65 ? 32.644 12.383 -26.830 1.00 41.22 65 GLY A O 1
ATOM 519 N N . ARG A 1 66 ? 31.457 10.622 -27.507 1.00 43.12 66 ARG A N 1
ATOM 520 C CA . ARG A 1 66 ? 30.505 11.386 -28.343 1.00 43.12 66 ARG A CA 1
ATOM 521 C C . ARG A 1 66 ? 29.222 11.765 -27.591 1.00 43.12 66 ARG A C 1
ATOM 523 O O . ARG A 1 66 ? 28.416 12.498 -28.152 1.00 43.12 66 ARG A O 1
ATOM 530 N N . VAL A 1 67 ? 28.987 11.206 -26.401 1.00 46.09 67 VAL A N 1
ATOM 531 C CA . VAL A 1 67 ? 27.817 11.501 -25.551 1.00 46.09 67 VAL A CA 1
ATOM 532 C C . VAL A 1 67 ? 28.034 12.784 -24.758 1.00 46.09 67 VAL A C 1
ATOM 534 O O . VAL A 1 67 ? 27.128 13.600 -24.706 1.00 46.09 67 VAL A O 1
ATOM 537 N N . GLU A 1 68 ? 29.247 13.029 -24.259 1.00 45.34 68 GLU A N 1
ATOM 538 C CA . GLU A 1 68 ? 29.593 14.296 -23.591 1.00 45.34 68 GLU A CA 1
ATOM 539 C C . GLU A 1 68 ? 29.508 15.518 -24.528 1.00 45.34 68 GLU A C 1
ATOM 541 O O . GLU A 1 68 ? 29.324 16.641 -24.069 1.00 45.34 68 GLU A O 1
ATOM 546 N N . MET A 1 69 ? 29.612 15.306 -25.848 1.00 39.06 69 MET A N 1
ATOM 547 C CA . MET A 1 69 ? 29.646 16.377 -26.856 1.00 39.06 69 MET A CA 1
ATOM 548 C C . MET A 1 69 ? 28.326 16.632 -27.594 1.00 39.06 69 MET A C 1
ATOM 550 O O . MET A 1 69 ? 28.183 17.664 -28.248 1.00 39.06 69 MET A O 1
ATOM 554 N N . ALA A 1 70 ? 27.365 15.713 -27.514 1.00 44.97 70 ALA A N 1
ATOM 555 C CA . ALA A 1 70 ? 26.036 15.877 -28.093 1.00 44.97 70 ALA A CA 1
ATOM 556 C C . ALA A 1 70 ? 25.052 16.183 -26.965 1.00 44.97 70 ALA A C 1
ATOM 558 O O . ALA A 1 70 ? 25.027 15.475 -25.965 1.00 44.97 70 ALA A O 1
ATOM 559 N N . SER A 1 71 ? 24.219 17.213 -27.121 1.00 47.75 71 SER A N 1
ATOM 560 C CA . SER A 1 71 ? 23.162 17.506 -26.153 1.00 47.75 71 SER A CA 1
ATOM 561 C C . SER A 1 71 ? 22.219 16.303 -26.077 1.00 47.75 71 SER A C 1
ATOM 563 O O . SER A 1 71 ? 21.439 16.083 -27.009 1.00 47.75 71 SER A O 1
ATOM 565 N N . LEU A 1 72 ? 22.318 15.499 -25.015 1.00 54.03 72 LEU A N 1
ATOM 566 C CA . LEU A 1 72 ? 21.407 14.389 -24.762 1.00 54.03 72 LEU A CA 1
ATOM 567 C C . LEU A 1 72 ? 19.974 14.926 -24.804 1.00 54.03 72 LEU A C 1
ATOM 569 O O . LEU A 1 72 ? 19.584 15.770 -23.996 1.00 54.03 72 LEU A O 1
ATOM 573 N N . TYR A 1 73 ? 19.199 14.492 -25.799 1.00 54.53 73 TYR A N 1
ATOM 574 C CA . TYR A 1 73 ? 17.802 14.882 -25.891 1.00 54.53 73 TYR A CA 1
ATOM 575 C C . TYR A 1 73 ? 17.001 14.005 -24.937 1.00 54.53 73 TYR A C 1
ATOM 577 O O . TYR A 1 73 ? 16.701 12.848 -25.232 1.00 54.53 73 TYR A O 1
ATOM 585 N N . SER A 1 74 ? 16.694 14.582 -23.781 1.00 57.53 74 SER A N 1
ATOM 586 C CA . SER A 1 74 ? 15.881 13.979 -22.737 1.00 57.53 74 SER A CA 1
ATOM 587 C C . SER A 1 74 ? 14.405 14.266 -23.003 1.00 57.53 74 SER A C 1
ATOM 589 O O . SER A 1 74 ? 13.998 15.425 -23.121 1.00 57.53 74 SER A O 1
ATOM 591 N N . MET A 1 75 ? 13.590 13.214 -23.111 1.00 61.50 75 MET A N 1
ATOM 592 C CA . MET A 1 75 ? 12.136 13.353 -23.210 1.00 61.50 75 MET A CA 1
ATOM 593 C C . MET A 1 75 ? 11.441 12.456 -22.185 1.00 61.50 75 MET A C 1
ATOM 595 O O . MET A 1 75 ? 11.659 11.241 -22.205 1.00 61.50 75 MET A O 1
ATOM 599 N N . PRO A 1 76 ? 10.566 13.007 -21.324 1.00 57.97 76 PRO A N 1
ATOM 600 C CA . PRO A 1 76 ? 9.695 12.178 -20.517 1.00 57.97 76 PRO A CA 1
ATOM 601 C C . PRO A 1 76 ? 8.718 11.448 -21.430 1.00 57.97 76 PRO A C 1
ATOM 603 O O . PRO A 1 76 ? 8.000 12.096 -22.199 1.00 57.97 76 PRO A O 1
ATOM 606 N N . PRO A 1 77 ? 8.671 10.107 -21.373 1.00 60.50 77 PRO A N 1
ATOM 607 C CA . PRO A 1 77 ? 7.679 9.373 -22.123 1.00 60.50 77 PRO A CA 1
ATOM 608 C C . PRO A 1 77 ? 6.316 9.772 -21.563 1.00 60.50 77 PRO A C 1
ATOM 610 O O . PRO A 1 77 ? 6.131 9.929 -20.352 1.00 60.50 77 PRO A O 1
ATOM 613 N N . VAL A 1 78 ? 5.342 9.963 -22.442 1.00 63.34 78 VAL A N 1
ATOM 614 C CA . VAL A 1 78 ? 3.975 10.208 -22.001 1.00 63.34 78 VAL A CA 1
ATOM 615 C C . VAL A 1 78 ? 3.429 8.867 -21.527 1.00 63.34 78 VAL A C 1
ATOM 617 O O . VAL A 1 78 ? 3.044 8.032 -22.344 1.00 63.34 78 VAL A O 1
ATOM 620 N N . SER A 1 79 ? 3.400 8.642 -20.206 1.00 53.81 79 SER A N 1
ATOM 621 C CA . SER A 1 79 ? 2.614 7.537 -19.645 1.00 53.81 79 SER A CA 1
ATOM 622 C C . SER A 1 79 ? 1.217 7.614 -20.268 1.00 53.81 79 SER A C 1
ATOM 624 O O . SER A 1 79 ? 0.688 8.724 -20.356 1.00 53.81 79 SER A O 1
ATOM 626 N N . TRP A 1 80 ? 0.629 6.489 -20.687 1.00 58.75 80 TRP A N 1
ATOM 627 C CA . TRP A 1 80 ? -0.691 6.395 -21.364 1.00 58.75 80 TRP A CA 1
ATOM 628 C C . TRP A 1 80 ? -0.723 6.777 -22.841 1.00 58.75 80 TRP A C 1
ATOM 630 O O . TRP A 1 80 ? -1.803 6.834 -23.426 1.00 58.75 80 TRP A O 1
ATOM 640 N N . SER A 1 81 ? 0.425 7.047 -23.452 1.00 65.62 81 SER A N 1
ATOM 641 C CA . SER A 1 81 ? 0.469 7.177 -24.900 1.00 65.62 81 SER A CA 1
ATOM 642 C C . SER A 1 81 ? 0.266 5.815 -25.569 1.00 65.62 81 SER A C 1
ATOM 644 O O . SER A 1 81 ? 0.716 4.783 -25.074 1.00 65.62 81 SER A O 1
ATOM 646 N N . ASN A 1 82 ? -0.484 5.808 -26.668 1.00 72.56 82 ASN A N 1
ATOM 647 C CA . ASN A 1 82 ? -0.680 4.609 -27.472 1.00 72.56 82 ASN A CA 1
ATOM 648 C C . ASN A 1 82 ? 0.555 4.344 -28.348 1.00 72.56 82 ASN A C 1
ATOM 650 O O . ASN A 1 82 ? 1.442 5.188 -28.478 1.00 72.56 82 ASN A O 1
ATOM 654 N N . MET A 1 83 ? 0.586 3.187 -29.009 1.00 72.62 83 MET A N 1
ATOM 655 C CA . MET A 1 83 ? 1.684 2.826 -29.912 1.00 72.62 83 MET A CA 1
ATOM 656 C C . MET A 1 83 ? 1.929 3.885 -31.005 1.00 72.62 83 MET A C 1
ATOM 658 O O . MET A 1 83 ? 3.069 4.137 -31.387 1.00 72.62 83 MET A O 1
ATOM 662 N N . THR A 1 84 ? 0.869 4.551 -31.470 1.00 81.25 84 THR A N 1
ATOM 663 C CA . THR A 1 84 ? 0.921 5.608 -32.490 1.00 81.25 84 THR A CA 1
ATOM 664 C C . THR A 1 84 ? 1.798 6.784 -32.063 1.00 81.25 84 THR A C 1
ATOM 666 O O . THR A 1 84 ? 2.613 7.256 -32.847 1.00 81.25 84 THR A O 1
ATOM 669 N N . TYR A 1 85 ? 1.731 7.214 -30.800 1.00 81.50 85 TYR A N 1
ATOM 670 C CA . TYR A 1 85 ? 2.654 8.226 -30.274 1.00 81.50 85 TYR A CA 1
ATOM 671 C C . TYR A 1 85 ? 4.115 7.782 -30.405 1.00 81.50 85 TYR A C 1
ATOM 673 O O . TYR A 1 85 ? 4.969 8.557 -30.838 1.00 81.50 85 TYR A O 1
ATOM 681 N N . TYR A 1 86 ? 4.423 6.527 -30.078 1.00 78.81 86 TYR A N 1
ATOM 682 C CA . TYR A 1 86 ? 5.791 6.030 -30.180 1.00 78.81 86 TYR A CA 1
ATOM 683 C C . TYR A 1 86 ? 6.272 5.978 -31.636 1.00 78.81 86 TYR A C 1
ATOM 685 O O . TYR A 1 86 ? 7.386 6.423 -31.913 1.00 78.81 86 TYR A O 1
ATOM 693 N N . TYR A 1 87 ? 5.432 5.551 -32.579 1.00 81.69 87 TYR A N 1
ATOM 694 C CA . TYR A 1 87 ? 5.794 5.516 -34.000 1.00 81.69 87 TYR A CA 1
ATOM 695 C C . TYR A 1 87 ? 5.896 6.893 -34.656 1.00 81.69 87 TYR A C 1
ATOM 697 O O . TYR A 1 87 ? 6.844 7.134 -35.401 1.00 81.69 87 TYR A O 1
ATOM 705 N N . ASP A 1 88 ? 4.974 7.805 -34.359 1.00 83.56 88 ASP A N 1
ATOM 706 C CA . ASP A 1 88 ? 4.868 9.076 -35.084 1.00 83.56 88 ASP A CA 1
ATOM 707 C C . ASP A 1 88 ? 5.683 10.190 -34.424 1.00 83.56 88 ASP A C 1
ATOM 709 O O . ASP A 1 88 ? 6.091 11.158 -35.064 1.00 83.56 88 ASP A O 1
ATOM 713 N N . THR A 1 89 ? 5.929 10.072 -33.118 1.00 79.25 89 THR A N 1
ATOM 714 C CA . THR A 1 89 ? 6.502 11.152 -32.305 1.00 79.25 89 THR A CA 1
ATOM 715 C C . THR A 1 89 ? 7.877 10.778 -31.759 1.00 79.25 89 THR A C 1
ATOM 717 O O . THR A 1 89 ? 8.796 11.602 -31.801 1.00 79.25 89 THR A O 1
ATOM 720 N N . VAL A 1 90 ? 8.048 9.553 -31.253 1.00 76.94 90 VAL A N 1
ATOM 721 C CA . VAL A 1 90 ? 9.296 9.113 -30.604 1.00 76.94 90 VAL A CA 1
ATOM 722 C C . VAL A 1 90 ? 10.287 8.571 -31.636 1.00 76.94 90 VAL A C 1
ATOM 724 O O . VAL A 1 90 ? 11.410 9.060 -31.726 1.00 76.94 90 VAL A O 1
ATOM 727 N N . LEU A 1 91 ? 9.879 7.617 -32.473 1.00 79.06 91 LEU A N 1
ATOM 728 C CA . LEU A 1 91 ? 10.754 6.931 -33.427 1.00 79.06 91 LEU A CA 1
ATOM 729 C C . LEU A 1 91 ? 11.423 7.856 -34.468 1.00 79.06 91 LEU A C 1
ATOM 731 O O . LEU A 1 91 ? 12.625 7.694 -34.702 1.00 79.06 91 LEU A O 1
ATOM 735 N N . PRO A 1 92 ? 10.740 8.846 -35.084 1.00 80.81 92 PRO A N 1
ATOM 736 C CA . PRO A 1 92 ? 11.364 9.720 -36.081 1.00 80.81 92 PRO A CA 1
ATOM 737 C C . PRO A 1 92 ? 12.414 10.625 -35.444 1.00 80.81 92 PRO A C 1
ATOM 739 O O . PRO A 1 92 ? 13.446 10.926 -36.045 1.00 80.81 92 PRO A O 1
ATOM 742 N N . ARG A 1 93 ? 12.175 11.010 -34.186 1.00 73.44 93 ARG A N 1
ATOM 743 C CA . ARG A 1 93 ? 13.167 11.684 -33.363 1.00 73.44 93 ARG A CA 1
ATOM 744 C C . ARG A 1 93 ? 14.344 10.738 -33.142 1.00 73.44 93 ARG A C 1
ATOM 746 O O . ARG A 1 93 ? 15.452 11.114 -33.535 1.00 73.44 93 ARG A O 1
ATOM 753 N N . ILE A 1 94 ? 14.114 9.513 -32.651 1.00 71.88 94 ILE A N 1
ATOM 754 C CA . ILE A 1 94 ? 15.167 8.506 -32.412 1.00 71.88 94 ILE A CA 1
ATOM 755 C C . ILE A 1 94 ? 16.142 8.374 -33.582 1.00 71.88 94 ILE A C 1
ATOM 757 O O . ILE A 1 94 ? 17.357 8.522 -33.416 1.00 71.88 94 ILE A O 1
ATOM 761 N N . LYS A 1 95 ? 15.594 8.231 -34.788 1.00 71.25 95 LYS A N 1
ATOM 762 C CA . LYS A 1 95 ? 16.364 8.120 -36.032 1.00 71.25 95 LYS A CA 1
ATOM 763 C C . LYS A 1 95 ? 17.188 9.368 -36.381 1.00 71.25 95 LYS A C 1
ATOM 765 O O . LYS A 1 95 ? 18.216 9.244 -37.035 1.00 71.25 95 LYS A O 1
ATOM 770 N N . LYS A 1 96 ? 16.773 10.567 -35.956 1.00 67.19 96 LYS A N 1
ATOM 771 C CA . LYS A 1 96 ? 17.436 11.839 -36.296 1.00 67.19 96 LYS A CA 1
ATOM 772 C C . LYS A 1 96 ? 18.686 12.133 -35.460 1.00 67.19 96 LYS A C 1
ATOM 774 O O . LYS A 1 96 ? 19.629 12.709 -35.988 1.00 67.19 96 LYS A O 1
ATOM 779 N N . ILE A 1 97 ? 18.695 11.785 -34.170 1.00 60.19 97 ILE A N 1
ATOM 780 C CA . ILE A 1 97 ? 19.808 12.130 -33.248 1.00 60.19 97 ILE A CA 1
ATOM 781 C C . ILE A 1 97 ? 20.743 10.925 -33.020 1.00 60.19 97 ILE A C 1
ATOM 783 O O . ILE A 1 97 ? 21.818 11.070 -32.446 1.00 60.19 97 ILE A O 1
ATOM 787 N N . ASN A 1 98 ? 20.398 9.733 -33.533 1.00 56.22 98 ASN A N 1
ATOM 788 C CA . ASN A 1 98 ? 21.173 8.485 -33.420 1.00 56.22 98 ASN A CA 1
ATOM 789 C C . ASN A 1 98 ? 21.466 8.016 -31.973 1.00 56.22 98 ASN A C 1
ATOM 791 O O . ASN A 1 98 ? 22.077 6.961 -31.804 1.00 56.22 98 ASN A O 1
ATOM 795 N N . LYS A 1 99 ? 21.052 8.770 -30.940 1.00 55.69 99 LYS A N 1
ATOM 796 C CA . LYS A 1 99 ? 21.191 8.479 -29.501 1.00 55.69 99 LYS A CA 1
ATOM 797 C C . LYS A 1 99 ? 20.098 9.209 -28.707 1.00 55.69 99 LYS A C 1
ATOM 799 O O . LYS A 1 99 ? 19.923 10.408 -28.912 1.00 55.69 99 LYS A O 1
ATOM 804 N N . TYR A 1 100 ? 19.371 8.504 -27.835 1.00 54.28 100 TYR A N 1
ATOM 805 C CA . TYR A 1 100 ? 18.234 9.036 -27.065 1.00 54.28 100 TYR A CA 1
ATOM 806 C C . TYR A 1 100 ? 18.211 8.509 -25.635 1.00 54.28 100 TYR A C 1
ATOM 808 O O . TYR A 1 100 ? 18.469 7.329 -25.417 1.00 54.28 100 TYR A O 1
ATOM 816 N N . GLU A 1 101 ? 17.828 9.374 -24.697 1.00 52.16 101 GLU A N 1
ATOM 817 C CA . GLU A 1 101 ? 17.600 9.035 -23.293 1.00 52.16 101 GLU A CA 1
ATOM 818 C C . GLU A 1 101 ? 16.147 9.370 -22.921 1.00 52.16 101 GLU A C 1
ATOM 820 O O . GLU A 1 101 ? 15.660 10.483 -23.141 1.00 52.16 101 GLU A O 1
ATOM 825 N N . ILE A 1 102 ? 15.419 8.384 -22.394 1.00 50.88 102 ILE A N 1
ATOM 826 C CA . ILE A 1 102 ? 14.024 8.540 -21.969 1.00 50.88 102 ILE A CA 1
ATOM 827 C C . ILE A 1 102 ? 14.028 8.851 -20.468 1.00 50.88 102 ILE A C 1
ATOM 829 O O . ILE A 1 102 ? 14.265 7.967 -19.651 1.00 50.88 102 ILE A O 1
ATOM 833 N N . CYS A 1 103 ? 13.752 10.103 -20.094 1.00 43.03 103 CYS A N 1
ATOM 834 C CA . CYS A 1 103 ? 13.863 10.566 -18.707 1.00 43.03 103 CYS A CA 1
ATOM 835 C C . CYS A 1 103 ? 12.487 10.866 -18.104 1.00 43.03 103 CYS A C 1
ATOM 837 O O . CYS A 1 103 ? 11.840 11.854 -18.443 1.00 43.03 103 CYS A O 1
ATOM 839 N N . LEU A 1 104 ? 12.029 10.019 -17.186 1.00 43.72 104 LEU A N 1
ATOM 840 C CA . LEU A 1 104 ? 10.721 10.103 -16.528 1.00 43.72 104 LEU A CA 1
ATOM 841 C C . LEU A 1 104 ? 10.655 11.255 -15.495 1.00 43.72 104 LEU A C 1
ATOM 843 O O . LEU A 1 104 ? 10.631 11.014 -14.291 1.00 43.72 104 LEU A O 1
ATOM 847 N N . SER A 1 105 ? 10.580 12.513 -15.937 1.00 36.16 105 SER A N 1
ATOM 848 C CA . SER A 1 105 ? 10.417 13.676 -15.046 1.00 36.16 105 SER A CA 1
ATOM 849 C C . SER A 1 105 ? 8.951 13.872 -14.616 1.00 36.16 105 SER A C 1
ATOM 851 O O . SER A 1 105 ? 8.159 14.554 -15.267 1.00 36.16 105 SER A O 1
ATOM 853 N N . TRP A 1 106 ? 8.546 13.258 -13.499 1.00 41.31 106 TRP A N 1
ATOM 854 C CA . TRP A 1 106 ? 7.159 13.324 -1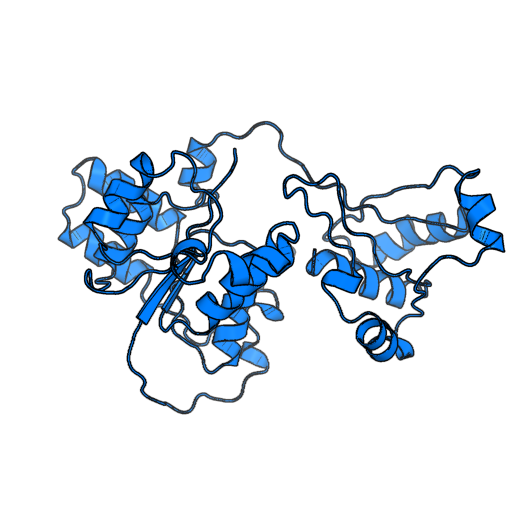3.011 1.00 41.31 106 TRP A CA 1
ATOM 855 C C . TRP A 1 106 ? 7.000 14.094 -11.706 1.00 41.31 106 TRP A C 1
ATOM 857 O O . TRP A 1 106 ? 7.056 13.475 -10.656 1.00 41.31 106 TRP A O 1
ATOM 867 N N . TRP A 1 107 ? 6.627 15.377 -11.760 1.00 34.31 107 TRP A N 1
ATOM 868 C CA . TRP A 1 107 ? 5.865 16.031 -10.678 1.00 34.31 107 TRP A CA 1
ATOM 869 C C . TRP A 1 107 ? 4.928 17.099 -11.269 1.00 34.31 107 TRP A C 1
ATOM 871 O O . TRP A 1 107 ? 5.378 18.142 -11.735 1.00 34.31 107 TRP A O 1
ATOM 881 N N . LYS A 1 108 ? 3.612 16.820 -11.303 1.00 41.78 108 LYS A N 1
ATOM 882 C CA . LYS A 1 108 ? 2.615 17.605 -12.071 1.00 41.78 108 LYS A CA 1
ATOM 883 C C . LYS A 1 108 ? 1.612 18.443 -11.262 1.00 41.78 108 LYS A C 1
ATOM 885 O O . LYS A 1 108 ? 0.743 19.051 -11.869 1.00 41.78 108 LYS A O 1
ATOM 890 N N . GLU A 1 109 ? 1.726 18.568 -9.942 1.00 40.41 109 GLU A N 1
ATOM 891 C CA . GLU A 1 109 ? 0.891 19.513 -9.172 1.00 40.41 109 GLU A CA 1
ATOM 892 C C . GLU A 1 109 ? 1.697 20.133 -8.025 1.00 40.41 109 GLU A C 1
ATOM 894 O O . GLU A 1 109 ? 1.975 19.467 -7.035 1.00 40.41 109 GLU A O 1
ATOM 899 N N . LYS A 1 110 ? 2.063 21.417 -8.152 1.00 43.31 110 LYS A N 1
ATOM 900 C CA . LYS A 1 110 ? 2.793 22.167 -7.109 1.00 43.31 110 LYS A CA 1
ATOM 901 C C . LYS A 1 110 ? 1.880 22.813 -6.056 1.00 43.31 110 LYS A C 1
ATOM 903 O O . LYS A 1 110 ? 2.367 23.292 -5.042 1.00 43.31 110 LYS A O 1
ATOM 908 N N . VAL A 1 111 ? 0.563 22.830 -6.279 1.00 53.53 111 VAL A N 1
ATOM 909 C CA . VAL A 1 111 ? -0.417 23.429 -5.357 1.00 53.53 111 VAL A CA 1
ATOM 910 C C . VAL A 1 111 ? -1.383 22.349 -4.881 1.00 53.53 111 VAL A C 1
ATOM 912 O O . VAL A 1 111 ? -2.235 21.883 -5.636 1.00 53.53 111 VAL A O 1
ATOM 915 N N . ILE A 1 112 ? -1.254 21.942 -3.617 1.00 61.88 112 ILE A N 1
ATOM 916 C CA . ILE A 1 112 ? -2.032 20.847 -3.030 1.00 61.88 112 ILE A CA 1
ATOM 917 C C . ILE A 1 112 ? -2.986 21.395 -1.965 1.00 61.88 112 ILE A C 1
ATOM 919 O O . ILE A 1 112 ? -2.570 21.856 -0.906 1.00 61.88 112 ILE A O 1
ATOM 923 N N . ASN A 1 113 ? -4.297 21.282 -2.200 1.00 75.44 113 ASN A N 1
ATOM 924 C CA . ASN A 1 113 ? -5.294 21.497 -1.149 1.00 75.44 113 ASN A CA 1
ATOM 925 C C . ASN A 1 113 ? -5.496 20.197 -0.351 1.00 75.44 113 ASN A C 1
ATOM 927 O O . ASN A 1 113 ? -6.263 19.316 -0.757 1.00 75.44 113 ASN A O 1
ATOM 931 N N . SER A 1 114 ? -4.815 20.086 0.790 1.00 72.25 114 SER A N 1
ATOM 932 C CA . SER A 1 114 ? -4.812 18.890 1.645 1.00 72.25 114 SER A CA 1
ATOM 933 C C . SER A 1 114 ? -6.213 18.467 2.098 1.00 72.25 114 SER A C 1
ATOM 935 O O . SER A 1 114 ? -6.551 17.286 2.036 1.00 72.25 114 SER A O 1
ATOM 937 N N . ARG A 1 115 ? -7.089 19.418 2.457 1.00 76.94 115 ARG A N 1
ATOM 938 C CA . ARG A 1 115 ? -8.477 19.126 2.865 1.00 76.94 115 ARG A CA 1
ATOM 939 C C . ARG A 1 115 ? -9.280 18.479 1.737 1.00 76.94 115 ARG A C 1
ATOM 941 O O . ARG A 1 115 ? -10.001 17.512 1.979 1.00 76.94 115 ARG A O 1
ATOM 948 N N . ARG A 1 116 ? -9.159 18.985 0.504 1.00 82.12 116 ARG A N 1
ATOM 949 C CA . ARG A 1 116 ? -9.830 18.399 -0.672 1.00 82.12 116 ARG A CA 1
ATOM 950 C C . ARG A 1 116 ? -9.249 17.028 -1.028 1.00 82.12 116 ARG A C 1
ATOM 952 O O . ARG A 1 116 ? -10.013 16.122 -1.357 1.00 82.12 116 ARG A O 1
ATOM 959 N N . LYS A 1 117 ? -7.927 16.839 -0.929 1.00 79.75 117 LYS A N 1
ATOM 960 C CA . LYS A 1 117 ? -7.279 15.535 -1.175 1.00 79.75 117 LYS A CA 1
ATOM 961 C C . LYS A 1 117 ? -7.692 14.491 -0.127 1.00 79.75 117 LYS A C 1
ATOM 963 O O . LYS A 1 117 ? -8.077 13.392 -0.516 1.00 79.75 117 LYS A O 1
ATOM 968 N N . ARG A 1 118 ? -7.746 14.850 1.163 1.00 85.62 118 ARG A N 1
ATOM 969 C CA . ARG A 1 118 ? -8.255 13.973 2.235 1.00 85.62 118 ARG A CA 1
ATOM 970 C C . ARG A 1 118 ? -9.702 13.555 1.974 1.00 85.62 118 ARG A C 1
ATOM 972 O O . ARG A 1 118 ? -9.985 12.366 1.926 1.00 85.62 118 ARG A O 1
ATOM 979 N N . LYS A 1 119 ? -10.603 14.514 1.718 1.00 86.94 119 LYS A N 1
ATOM 980 C CA . LYS A 1 119 ? -12.026 14.231 1.431 1.00 86.94 119 LYS A CA 1
ATOM 981 C C . LYS A 1 119 ? -12.250 13.353 0.197 1.00 86.94 119 LYS A C 1
ATOM 983 O O . LYS A 1 119 ? -13.244 12.647 0.141 1.00 86.94 119 LYS A O 1
ATOM 988 N N . SER A 1 120 ? -11.343 13.394 -0.779 1.00 86.44 120 SER A N 1
ATOM 989 C CA . SER A 1 120 ? -11.392 12.536 -1.973 1.00 86.44 120 SER A CA 1
ATOM 990 C C . SER A 1 120 ? -10.643 11.206 -1.807 1.00 86.44 120 SER A C 1
ATOM 992 O O . SER A 1 120 ? -10.422 10.510 -2.793 1.00 86.44 120 SER A O 1
ATOM 994 N N . GLY A 1 121 ? -10.204 10.856 -0.589 1.00 85.75 121 GLY A N 1
ATOM 995 C CA . GLY A 1 121 ? -9.478 9.611 -0.315 1.00 85.75 121 GLY A CA 1
ATOM 996 C C . GLY A 1 121 ? -8.083 9.537 -0.953 1.00 85.75 121 GLY A C 1
ATOM 997 O O . GLY A 1 121 ? -7.518 8.447 -1.081 1.00 85.75 121 GLY A O 1
ATOM 998 N N . LYS A 1 122 ? -7.526 10.681 -1.376 1.00 82.00 122 LYS A N 1
ATOM 999 C CA . LYS A 1 122 ? -6.203 10.792 -2.016 1.00 82.00 122 LYS A CA 1
ATOM 1000 C C . LYS A 1 122 ? -5.058 10.984 -1.020 1.00 82.00 122 LYS A C 1
ATOM 1002 O O . LYS A 1 122 ? -3.908 10.977 -1.437 1.00 82.00 122 LYS A O 1
ATOM 1007 N N . CYS A 1 123 ? -5.357 11.166 0.264 1.00 80.19 123 CYS A N 1
ATOM 1008 C CA . CYS A 1 123 ? -4.359 11.146 1.332 1.00 80.19 123 CYS A CA 1
ATOM 1009 C C . CYS A 1 123 ? -4.341 9.766 2.001 1.00 80.19 123 CYS A C 1
ATOM 1011 O O . CYS A 1 123 ? -5.400 9.138 2.085 1.00 80.19 123 CYS A O 1
ATOM 1013 N N . PRO A 1 124 ? -3.184 9.307 2.499 1.00 87.06 124 PRO A N 1
ATOM 1014 C CA . PRO A 1 124 ? -3.128 8.239 3.485 1.00 87.06 124 PRO A CA 1
ATOM 1015 C C . PRO A 1 124 ? -3.978 8.564 4.714 1.00 87.06 124 PRO A C 1
ATOM 1017 O O . PRO A 1 124 ? -4.134 9.736 5.069 1.00 87.06 124 PRO A O 1
ATOM 1020 N N . LEU A 1 125 ? -4.512 7.530 5.365 1.00 89.06 125 LEU A N 1
ATOM 1021 C CA . LEU A 1 125 ? -5.139 7.700 6.676 1.00 89.06 125 LEU A CA 1
ATOM 1022 C C . LEU A 1 125 ? -4.080 8.071 7.712 1.00 89.06 125 LEU A C 1
ATOM 1024 O O . LEU A 1 125 ? -2.967 7.542 7.694 1.00 89.06 125 LEU A O 1
ATOM 1028 N N . THR A 1 126 ? -4.436 8.958 8.636 1.00 89.06 126 THR A N 1
ATOM 1029 C CA . THR A 1 126 ? -3.571 9.249 9.783 1.00 89.06 126 THR A CA 1
ATOM 1030 C C . THR A 1 126 ? -3.557 8.081 10.775 1.00 89.06 126 THR A C 1
ATOM 1032 O O . THR A 1 126 ? -4.459 7.240 10.723 1.00 89.06 126 THR A O 1
ATOM 1035 N N . PRO A 1 127 ? -2.596 8.003 11.717 1.00 92.00 127 PRO A N 1
ATOM 1036 C CA . PRO A 1 127 ? -2.629 6.957 12.740 1.00 92.00 127 PRO A CA 1
ATOM 1037 C C . PRO A 1 127 ? -3.923 6.979 13.569 1.00 92.00 127 PRO A C 1
ATOM 1039 O O . PRO A 1 127 ? -4.468 5.925 13.874 1.00 92.00 127 PRO A O 1
ATOM 1042 N N . GLU A 1 128 ? -4.484 8.159 13.853 1.00 90.31 128 GLU A N 1
ATOM 1043 C CA . GLU A 1 128 ? -5.758 8.287 14.575 1.00 90.31 128 GLU A CA 1
ATOM 1044 C C . GLU A 1 128 ? -6.951 7.766 13.757 1.00 90.31 128 GLU A C 1
ATOM 1046 O O . GLU A 1 128 ? -7.838 7.100 14.287 1.00 90.31 128 GLU A O 1
ATOM 1051 N N . GLU A 1 129 ? -6.985 8.060 12.455 1.00 94.94 129 GLU A N 1
ATOM 1052 C CA . GLU A 1 129 ? -8.010 7.534 11.544 1.00 94.94 129 GLU A CA 1
ATOM 1053 C C . GLU A 1 129 ? -7.865 6.024 11.346 1.00 94.94 129 GLU A C 1
ATOM 1055 O O . GLU A 1 129 ? -8.864 5.312 11.280 1.00 94.94 129 GLU A O 1
ATOM 1060 N N . THR A 1 130 ? -6.624 5.541 11.301 1.00 96.06 130 THR A N 1
ATOM 1061 C CA . THR A 1 130 ? -6.287 4.120 11.198 1.00 96.06 130 THR A CA 1
ATOM 1062 C C . THR A 1 130 ? -6.746 3.372 12.446 1.00 96.06 130 THR A C 1
ATOM 1064 O O . THR A 1 130 ? -7.418 2.354 12.323 1.00 96.06 130 THR A O 1
ATOM 1067 N N . ALA A 1 131 ? -6.493 3.914 13.641 1.00 96.38 131 ALA A N 1
ATOM 1068 C CA . ALA A 1 131 ? -6.955 3.335 14.900 1.00 96.38 131 ALA A CA 1
ATOM 1069 C C . ALA A 1 131 ? -8.485 3.194 14.940 1.00 96.38 131 ALA A C 1
ATOM 1071 O O . ALA A 1 131 ? -9.005 2.140 15.304 1.00 96.38 131 ALA A O 1
ATOM 1072 N N . LEU A 1 132 ? -9.209 4.241 14.518 1.00 97.81 132 LEU A N 1
ATOM 1073 C CA . LEU A 1 132 ? -10.671 4.210 14.426 1.00 97.81 132 LEU A CA 1
ATOM 1074 C C . LEU A 1 132 ? -11.158 3.168 13.417 1.00 97.81 132 LEU A C 1
ATOM 1076 O O . LEU A 1 132 ? -12.088 2.430 13.727 1.00 97.81 132 LEU A O 1
ATOM 1080 N N . ALA A 1 133 ? -10.539 3.102 12.236 1.00 97.88 133 ALA A N 1
ATOM 1081 C CA . ALA A 1 133 ? -10.923 2.163 11.188 1.00 97.88 133 ALA A CA 1
ATOM 1082 C C . ALA A 1 133 ? -10.717 0.704 11.618 1.00 97.88 133 ALA A C 1
ATOM 1084 O O . ALA A 1 133 ? -11.623 -0.103 11.451 1.00 97.88 133 ALA A O 1
ATOM 1085 N N . LEU A 1 134 ? -9.565 0.370 12.207 1.00 97.75 134 LEU A N 1
ATOM 1086 C CA . LEU A 1 134 ? -9.264 -0.993 12.655 1.00 97.75 134 LEU A CA 1
ATOM 1087 C C . LEU A 1 134 ? -10.178 -1.426 13.803 1.00 97.75 134 LEU A C 1
ATOM 1089 O O . LEU A 1 134 ? -10.758 -2.504 13.747 1.00 97.75 134 LEU A O 1
ATOM 1093 N N . ARG A 1 135 ? -10.388 -0.562 14.802 1.00 97.81 135 ARG A N 1
ATOM 1094 C CA . ARG A 1 135 ? -11.345 -0.841 15.880 1.00 97.81 135 ARG A CA 1
ATOM 1095 C C . ARG A 1 135 ? -12.771 -1.032 15.364 1.00 97.81 135 ARG A C 1
ATOM 1097 O O . ARG A 1 135 ? -13.490 -1.883 15.863 1.00 97.81 135 ARG A O 1
ATOM 1104 N N . ALA A 1 136 ? -13.192 -0.229 14.387 1.00 98.25 136 ALA A N 1
ATOM 1105 C CA . ALA A 1 136 ? -14.508 -0.355 13.765 1.00 98.25 136 ALA A CA 1
ATOM 1106 C C . ALA A 1 136 ? -14.655 -1.627 12.918 1.00 98.25 136 ALA A C 1
ATOM 1108 O O . ALA A 1 136 ? -15.769 -2.032 12.615 1.00 98.25 136 ALA A O 1
ATOM 1109 N N . LEU A 1 137 ? -13.549 -2.260 12.530 1.00 97.69 137 LEU A N 1
ATOM 1110 C CA . LEU A 1 137 ? -13.525 -3.559 11.861 1.00 97.69 137 LEU A CA 1
ATOM 1111 C C . LEU A 1 137 ? -13.375 -4.731 12.848 1.00 97.69 137 LEU A C 1
ATOM 1113 O O . LEU A 1 137 ? -13.134 -5.846 12.402 1.00 97.69 137 LEU A O 1
ATOM 1117 N N . ASP A 1 138 ? -13.517 -4.484 14.155 1.00 96.50 138 ASP A N 1
ATOM 1118 C CA . ASP A 1 138 ? -13.315 -5.456 15.242 1.00 96.50 138 ASP A CA 1
ATOM 1119 C C . ASP A 1 138 ? -11.939 -6.140 15.220 1.00 96.50 138 ASP A C 1
ATOM 1121 O O . ASP A 1 138 ? -11.795 -7.304 15.589 1.00 96.50 138 ASP A O 1
ATOM 1125 N N . ILE A 1 139 ? -10.902 -5.421 14.789 1.00 96.31 139 ILE A N 1
ATOM 1126 C CA . ILE A 1 139 ? -9.528 -5.910 14.908 1.00 96.31 139 ILE A CA 1
ATOM 1127 C C . ILE A 1 139 ? -9.174 -5.988 16.394 1.00 96.31 139 ILE A C 1
ATOM 1129 O O . ILE A 1 139 ? -9.299 -4.992 17.111 1.00 96.31 139 ILE A O 1
ATOM 1133 N N . ASP A 1 140 ? -8.734 -7.167 16.833 1.00 94.62 140 ASP A N 1
ATOM 1134 C CA . ASP A 1 140 ? -8.387 -7.437 18.227 1.00 94.62 140 ASP A CA 1
ATOM 1135 C C . ASP A 1 140 ? -7.315 -6.446 18.728 1.00 94.62 140 ASP A C 1
ATOM 1137 O O . ASP A 1 140 ? -6.224 -6.392 18.154 1.00 94.62 140 ASP A O 1
ATOM 1141 N N . PRO A 1 141 ? -7.584 -5.666 19.793 1.00 94.31 141 PRO A N 1
ATOM 1142 C CA . PRO A 1 141 ? -6.612 -4.748 20.386 1.00 94.31 141 PRO A CA 1
ATOM 1143 C C . PRO A 1 141 ? -5.308 -5.416 20.832 1.00 94.31 141 PRO A C 1
ATOM 1145 O O . PRO A 1 141 ? -4.266 -4.765 20.866 1.00 94.31 141 PRO A O 1
ATOM 1148 N N . SER A 1 142 ? -5.352 -6.700 21.194 1.00 94.00 142 SER A N 1
ATOM 1149 C CA . SER A 1 142 ? -4.187 -7.460 21.646 1.00 94.00 142 SER A CA 1
ATOM 1150 C C . SER A 1 142 ? -3.251 -7.857 20.507 1.00 94.00 142 SER A C 1
ATOM 1152 O O . SER A 1 142 ? -2.132 -8.294 20.778 1.00 94.00 142 SER A O 1
ATOM 1154 N N . ILE A 1 143 ? -3.659 -7.680 19.246 1.00 93.31 143 ILE A N 1
ATOM 1155 C CA . ILE A 1 143 ? -2.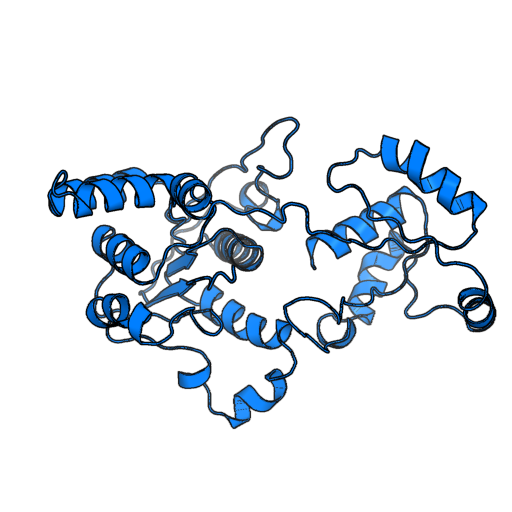834 -8.083 18.118 1.00 93.31 143 ILE A CA 1
ATOM 1156 C C . ILE A 1 143 ? -1.550 -7.256 18.024 1.00 93.31 143 ILE A C 1
ATOM 1158 O O . ILE A 1 143 ? -1.536 -6.044 18.253 1.00 93.31 143 ILE A O 1
ATOM 1162 N N . GLN A 1 144 ? -0.461 -7.912 17.634 1.00 94.81 144 GLN A N 1
ATOM 1163 C CA . GLN A 1 144 ? 0.780 -7.233 17.305 1.00 94.81 144 GLN A CA 1
ATOM 1164 C C . GLN A 1 144 ? 0.666 -6.567 15.933 1.00 94.81 144 GLN A C 1
ATOM 1166 O O . GLN A 1 144 ? 0.424 -7.249 14.942 1.00 94.81 144 GLN A O 1
ATOM 1171 N N . ILE A 1 145 ? 0.876 -5.250 15.876 1.00 95.62 145 ILE A N 1
ATOM 1172 C CA . ILE A 1 145 ? 0.877 -4.473 14.634 1.00 95.62 145 ILE A CA 1
ATOM 1173 C C . ILE A 1 145 ? 2.311 -4.127 14.256 1.00 95.62 145 ILE A C 1
ATOM 1175 O O . ILE A 1 145 ? 2.963 -3.322 14.920 1.00 95.62 145 ILE A O 1
ATOM 1179 N N . TYR A 1 146 ? 2.773 -4.653 13.128 1.00 95.50 146 TYR A N 1
ATOM 1180 C CA . TYR A 1 146 ? 3.967 -4.134 12.472 1.00 95.50 146 TYR A CA 1
ATOM 1181 C C . TYR A 1 146 ? 3.613 -2.955 11.561 1.00 95.50 146 TYR A C 1
ATOM 1183 O O . TYR A 1 146 ? 2.673 -3.030 10.766 1.00 95.50 146 TYR A O 1
ATOM 1191 N N . ILE A 1 147 ? 4.393 -1.875 11.654 1.00 93.75 147 ILE A N 1
ATOM 1192 C CA . ILE A 1 147 ? 4.265 -0.689 10.806 1.00 93.75 147 ILE A CA 1
ATOM 1193 C C . ILE A 1 147 ? 5.347 -0.700 9.723 1.00 93.75 147 ILE A C 1
ATOM 1195 O O . ILE A 1 147 ? 6.503 -0.364 9.972 1.00 93.75 147 ILE A O 1
ATOM 1199 N N . ALA A 1 148 ? 4.930 -0.996 8.492 1.00 91.44 148 ALA A N 1
ATOM 1200 C CA . ALA A 1 148 ? 5.756 -0.873 7.289 1.00 91.44 148 ALA A CA 1
ATOM 1201 C C . ALA A 1 148 ? 5.810 0.580 6.796 1.00 91.44 148 ALA A C 1
ATOM 1203 O O . ALA A 1 148 ? 5.113 0.964 5.855 1.00 91.44 148 ALA A O 1
ATOM 1204 N N . ALA A 1 149 ? 6.591 1.413 7.472 1.00 86.00 149 ALA A N 1
ATOM 1205 C CA . ALA A 1 149 ? 6.751 2.817 7.120 1.00 86.00 149 ALA A CA 1
ATOM 1206 C C . ALA A 1 149 ? 8.142 3.324 7.496 1.00 86.00 149 ALA A C 1
ATOM 1208 O O . ALA A 1 149 ? 8.836 2.718 8.309 1.00 86.00 149 ALA A O 1
ATOM 1209 N N . GLY A 1 150 ? 8.528 4.463 6.921 1.00 82.19 150 GLY A N 1
ATOM 1210 C CA . GLY A 1 150 ? 9.565 5.300 7.520 1.00 82.19 150 GLY A CA 1
ATOM 1211 C C . GLY A 1 150 ? 9.018 6.086 8.714 1.00 82.19 150 GLY A C 1
ATOM 1212 O O . GLY A 1 150 ? 7.966 5.762 9.278 1.00 82.19 150 GLY A O 1
ATOM 1213 N N . ASP A 1 151 ? 9.700 7.173 9.061 1.00 78.06 151 ASP A N 1
ATOM 1214 C CA . ASP A 1 151 ? 9.239 8.063 10.120 1.00 78.06 151 ASP A CA 1
ATOM 1215 C C . ASP A 1 151 ? 7.854 8.640 9.818 1.00 78.06 151 ASP A C 1
ATOM 1217 O O . ASP A 1 151 ? 7.580 9.217 8.762 1.00 78.06 151 ASP A O 1
ATOM 1221 N N . ILE A 1 152 ? 6.952 8.481 10.784 1.00 78.50 152 ILE A N 1
ATOM 1222 C CA . ILE A 1 152 ? 5.585 8.970 10.667 1.00 78.50 152 ILE A CA 1
ATOM 1223 C C . ILE A 1 152 ? 5.589 10.463 10.967 1.00 78.50 152 ILE A C 1
ATOM 1225 O O . ILE A 1 152 ? 6.069 10.903 12.011 1.00 78.50 152 ILE A O 1
ATOM 1229 N N . TYR A 1 153 ? 5.017 11.253 10.057 1.00 72.56 153 TYR A N 1
ATOM 1230 C CA . TYR A 1 153 ? 4.936 12.700 10.220 1.00 72.56 153 TYR A CA 1
ATOM 1231 C C . TYR A 1 153 ? 4.265 13.082 11.546 1.00 72.56 153 TYR A C 1
ATOM 1233 O O . TYR A 1 153 ? 3.132 12.685 11.828 1.00 72.56 153 TYR A O 1
ATOM 1241 N N . GLY A 1 154 ? 4.957 13.906 12.335 1.00 71.31 154 GLY A N 1
ATOM 1242 C CA . GLY A 1 154 ? 4.541 14.306 13.679 1.00 71.31 154 GLY A CA 1
ATOM 1243 C C . GLY A 1 154 ? 4.900 13.307 14.788 1.00 71.31 154 GLY A C 1
ATOM 1244 O O . GLY A 1 154 ? 4.541 13.561 15.938 1.00 71.31 154 GLY A O 1
ATOM 1245 N N . GLY A 1 155 ? 5.614 12.227 14.457 1.00 82.38 155 GLY A N 1
ATOM 1246 C CA . GLY A 1 155 ? 6.274 11.315 15.390 1.00 82.38 155 GLY A CA 1
ATOM 1247 C C . GLY A 1 155 ? 5.337 10.652 16.398 1.00 82.38 155 GLY A C 1
ATOM 1248 O O . GLY A 1 155 ? 4.153 10.435 16.130 1.00 82.38 155 GLY A O 1
ATOM 1249 N N . GLU A 1 156 ? 5.870 10.368 17.588 1.00 85.88 156 GLU A N 1
ATOM 1250 C CA . GLU A 1 156 ? 5.147 9.660 18.654 1.00 85.88 156 GLU A CA 1
ATOM 1251 C C . GLU A 1 156 ? 3.851 10.363 19.080 1.00 85.88 156 GLU A C 1
ATOM 1253 O O . GLU A 1 156 ? 2.852 9.696 19.337 1.00 85.88 156 GLU A O 1
ATOM 1258 N N . ARG A 1 157 ? 3.797 11.702 19.035 1.00 87.00 157 ARG A N 1
ATOM 1259 C CA . ARG A 1 157 ? 2.568 12.462 19.330 1.00 87.00 157 ARG A CA 1
ATOM 1260 C C . ARG A 1 157 ? 1.398 12.043 18.438 1.00 87.00 157 ARG A C 1
ATOM 1262 O O . ARG A 1 157 ? 0.254 12.037 18.872 1.00 87.00 157 ARG A O 1
ATOM 1269 N N . ARG A 1 158 ? 1.661 11.735 17.166 1.00 82.69 158 ARG A N 1
ATOM 1270 C CA . ARG A 1 158 ? 0.623 11.280 16.226 1.00 82.69 158 ARG A CA 1
ATOM 1271 C C . ARG A 1 158 ? 0.318 9.796 16.383 1.00 82.69 158 ARG A C 1
ATOM 1273 O O . ARG A 1 158 ? -0.771 9.370 16.018 1.00 82.69 158 ARG A O 1
ATOM 1280 N N . MET A 1 159 ? 1.254 9.025 16.927 1.00 89.38 159 MET A N 1
ATOM 1281 C CA . MET A 1 159 ? 1.109 7.588 17.158 1.00 89.38 159 MET A CA 1
ATOM 1282 C C . MET A 1 159 ? 0.332 7.239 18.422 1.00 89.38 159 MET A C 1
ATOM 1284 O O . MET A 1 159 ? -0.178 6.125 18.512 1.00 89.38 159 MET A O 1
ATOM 1288 N N . GLU A 1 160 ? 0.199 8.178 19.359 1.00 90.50 160 GLU A N 1
ATOM 1289 C CA . GLU A 1 160 ? -0.462 7.990 20.652 1.00 90.50 160 GLU A CA 1
ATOM 1290 C C . GLU A 1 160 ? -1.823 7.288 20.534 1.00 90.50 160 GLU A C 1
ATOM 1292 O O . GLU A 1 160 ? -2.033 6.244 21.145 1.00 90.50 160 GLU A O 1
ATOM 1297 N N . SER A 1 161 ? -2.731 7.787 19.686 1.00 91.38 161 SER A N 1
ATOM 1298 C CA . SER A 1 161 ? -4.065 7.183 19.541 1.00 91.38 161 SER A CA 1
ATOM 1299 C C . SER A 1 161 ? -4.028 5.750 19.007 1.00 91.38 161 SER A C 1
ATOM 1301 O O . SER A 1 161 ? -4.884 4.946 19.369 1.00 91.38 161 SER A O 1
ATOM 1303 N N . LEU A 1 162 ? -3.059 5.428 18.144 1.00 93.38 162 LEU A N 1
ATOM 1304 C CA . LEU A 1 162 ? -2.915 4.076 17.617 1.00 93.38 162 LEU A CA 1
ATOM 1305 C C . LEU A 1 162 ? -2.300 3.141 18.659 1.00 93.38 162 LEU A C 1
ATOM 1307 O O . LEU A 1 162 ? -2.820 2.049 18.833 1.00 93.38 162 LEU A O 1
ATOM 1311 N N . ARG A 1 163 ? -1.271 3.583 19.395 1.00 94.69 163 ARG A N 1
ATOM 1312 C CA . ARG A 1 163 ? -0.679 2.820 20.510 1.00 94.69 163 ARG A CA 1
ATOM 1313 C C . ARG A 1 163 ? -1.687 2.545 21.624 1.00 94.69 163 ARG A C 1
ATOM 1315 O O . ARG A 1 163 ? -1.694 1.457 22.180 1.00 94.69 163 ARG A O 1
ATOM 1322 N N . LEU A 1 164 ? -2.550 3.511 21.942 1.00 96.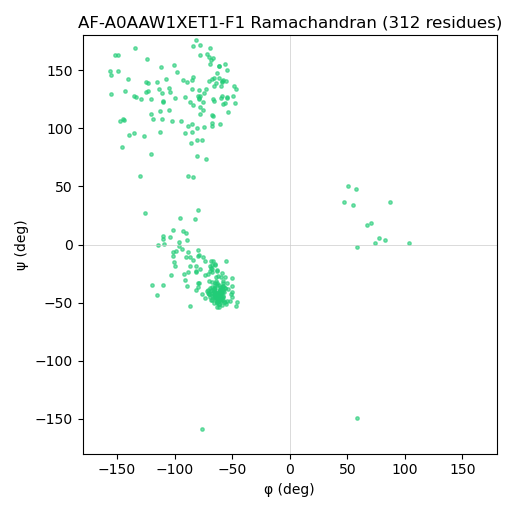00 164 LEU A N 1
ATOM 1323 C CA . LEU A 1 164 ? -3.612 3.320 22.934 1.00 96.00 164 LEU A CA 1
ATOM 1324 C C . LEU A 1 164 ? -4.643 2.276 22.486 1.00 96.00 164 LEU A C 1
ATOM 1326 O O . LEU A 1 164 ? -5.175 1.551 23.318 1.00 96.00 164 LEU A O 1
ATOM 1330 N N . ALA A 1 165 ? -4.938 2.209 21.185 1.00 96.62 165 ALA A N 1
ATOM 1331 C CA . ALA A 1 165 ? -5.848 1.207 20.634 1.00 96.62 165 ALA A CA 1
ATOM 1332 C C . ALA A 1 165 ? -5.180 -0.168 20.455 1.00 96.62 165 ALA A C 1
ATOM 1334 O O . ALA A 1 165 ? -5.854 -1.180 20.606 1.00 96.62 165 ALA A O 1
ATOM 1335 N N . PHE A 1 166 ? -3.883 -0.189 20.143 1.00 96.56 166 PHE A N 1
ATOM 1336 C CA . PHE A 1 166 ? -3.084 -1.379 19.862 1.00 96.56 166 PHE A CA 1
ATOM 1337 C C . PHE A 1 166 ? -1.703 -1.217 20.518 1.00 96.56 166 PHE A C 1
ATOM 1339 O O . PHE A 1 166 ? -0.812 -0.593 19.937 1.00 96.56 166 PHE A O 1
ATOM 1346 N N . PRO A 1 167 ? -1.499 -1.728 21.743 1.00 95.44 167 PRO A N 1
ATOM 1347 C CA . PRO A 1 167 ? -0.274 -1.483 22.503 1.00 95.44 167 PRO A CA 1
ATOM 1348 C C . PRO A 1 167 ? 0.955 -2.203 21.931 1.00 95.44 167 PRO A C 1
ATOM 1350 O O . PRO A 1 167 ? 2.078 -1.730 22.111 1.00 95.44 167 PRO A O 1
ATOM 1353 N N . GLN A 1 168 ? 0.767 -3.315 21.214 1.00 94.81 168 GLN A N 1
ATOM 1354 C CA . GLN A 1 168 ? 1.846 -4.141 20.662 1.00 94.81 168 GLN A CA 1
ATOM 1355 C C . GLN A 1 168 ? 2.280 -3.670 19.265 1.00 94.81 168 GLN A C 1
ATOM 1357 O O . GLN A 1 168 ? 2.194 -4.407 18.286 1.00 94.81 168 GLN A O 1
ATOM 1362 N N . ILE A 1 169 ? 2.730 -2.420 19.156 1.00 93.12 169 ILE A N 1
ATOM 1363 C CA . ILE A 1 169 ? 3.233 -1.869 17.890 1.00 93.12 169 ILE A CA 1
ATOM 1364 C C . ILE A 1 169 ? 4.739 -2.084 17.767 1.00 93.12 169 ILE A C 1
ATOM 1366 O O . ILE A 1 169 ? 5.502 -1.643 18.628 1.00 93.12 169 ILE A O 1
ATOM 1370 N N . ILE A 1 170 ? 5.150 -2.679 16.650 1.00 93.31 170 ILE A N 1
ATOM 1371 C CA . ILE A 1 170 ? 6.546 -2.922 16.288 1.00 93.31 170 ILE A CA 1
ATOM 1372 C C . ILE A 1 170 ? 6.887 -2.305 14.924 1.00 93.31 170 ILE A C 1
ATOM 1374 O O . ILE A 1 170 ? 6.020 -2.017 14.095 1.00 93.31 170 ILE A O 1
ATOM 1378 N N . LYS A 1 171 ? 8.179 -2.096 14.694 1.00 91.38 171 LYS A N 1
ATOM 1379 C CA . LYS A 1 171 ? 8.787 -1.707 13.417 1.00 91.38 171 LYS A CA 1
ATOM 1380 C C . LYS A 1 171 ? 10.027 -2.567 13.172 1.00 91.38 171 LYS A C 1
ATOM 1382 O O . LYS A 1 171 ? 10.502 -3.224 14.096 1.00 91.38 171 LYS A O 1
ATOM 1387 N N . LYS A 1 172 ? 10.603 -2.525 11.970 1.00 90.00 172 LYS A N 1
ATOM 1388 C CA . LYS A 1 172 ? 11.894 -3.185 11.690 1.00 90.00 172 LYS A CA 1
ATOM 1389 C C . LYS A 1 172 ? 12.997 -2.771 12.660 1.00 90.00 172 LYS A C 1
ATOM 1391 O O . LYS A 1 172 ? 13.731 -3.637 13.111 1.00 90.00 172 LYS A O 1
ATOM 1396 N N . GLU A 1 173 ? 13.051 -1.500 13.065 1.00 89.88 173 GLU A N 1
ATOM 1397 C CA . GLU A 1 173 ? 14.058 -0.993 14.009 1.00 89.88 173 GLU A CA 1
ATOM 1398 C C . GLU A 1 173 ? 13.890 -1.547 15.430 1.00 89.88 173 GLU A C 1
ATOM 1400 O O . GLU A 1 173 ? 14.826 -1.495 16.219 1.00 89.88 173 GLU A O 1
ATOM 1405 N N . THR A 1 174 ? 12.703 -2.055 15.773 1.00 90.44 174 THR A N 1
ATOM 1406 C CA . THR A 1 174 ? 12.454 -2.733 17.057 1.00 90.44 174 THR A CA 1
ATOM 1407 C C . THR A 1 174 ? 12.478 -4.254 16.935 1.00 90.44 174 THR A C 1
ATOM 1409 O O . THR A 1 174 ? 12.549 -4.934 17.951 1.00 90.44 174 THR A O 1
ATOM 1412 N N . LEU A 1 175 ? 12.330 -4.782 15.717 1.00 89.31 175 LEU A N 1
ATOM 1413 C CA . LEU A 1 175 ? 12.259 -6.215 15.439 1.00 89.31 175 LEU A CA 1
ATOM 1414 C C . LEU A 1 175 ? 13.647 -6.824 15.199 1.00 89.31 175 LEU A C 1
ATOM 1416 O O . LEU A 1 175 ? 13.865 -7.973 15.566 1.00 89.31 175 LEU A O 1
ATOM 1420 N N . LEU A 1 176 ? 14.554 -6.072 14.572 1.00 90.06 176 LEU A N 1
ATOM 1421 C CA . LEU A 1 176 ? 15.897 -6.510 14.193 1.00 90.06 176 LEU A CA 1
ATOM 1422 C C . LEU A 1 176 ? 16.963 -5.773 15.006 1.00 90.06 176 LEU A C 1
ATOM 1424 O O . LEU A 1 176 ? 16.758 -4.630 15.424 1.00 90.06 176 LEU A O 1
ATOM 1428 N N . GLU A 1 177 ? 18.119 -6.407 15.200 1.00 91.69 177 GLU A N 1
ATOM 1429 C CA . GLU A 1 177 ? 19.257 -5.742 15.829 1.00 91.69 177 GLU A CA 1
ATOM 1430 C C . GLU A 1 177 ? 19.837 -4.664 14.906 1.00 91.69 177 GLU A C 1
ATOM 1432 O O . GLU A 1 177 ? 19.729 -4.721 13.679 1.00 91.69 177 GLU A O 1
ATOM 1437 N N . ALA A 1 178 ? 20.502 -3.665 15.493 1.00 91.38 178 ALA A N 1
ATOM 1438 C CA . ALA A 1 178 ? 21.112 -2.595 14.707 1.00 91.38 178 ALA A CA 1
ATOM 1439 C C . ALA A 1 178 ? 22.122 -3.143 13.682 1.00 91.38 178 ALA A C 1
ATOM 1441 O O . ALA A 1 178 ? 22.135 -2.668 12.549 1.00 91.38 178 ALA A O 1
ATOM 1442 N N . SER A 1 179 ? 22.899 -4.168 14.052 1.00 94.00 179 SER A N 1
ATOM 1443 C CA . SER A 1 179 ? 23.853 -4.869 13.181 1.00 94.00 179 SER A CA 1
ATOM 1444 C C . SER A 1 179 ? 23.202 -5.523 11.966 1.00 94.00 179 SER A C 1
ATOM 1446 O O . SER A 1 179 ? 23.790 -5.488 10.888 1.00 94.00 179 SER A O 1
ATOM 1448 N N . ASP A 1 180 ? 21.991 -6.061 12.110 1.00 92.25 180 ASP A N 1
ATOM 1449 C CA . ASP A 1 180 ? 21.251 -6.680 11.004 1.00 92.25 180 ASP A CA 1
ATOM 1450 C C . ASP A 1 180 ? 20.706 -5.629 10.030 1.00 92.25 180 ASP A C 1
ATOM 1452 O O . ASP A 1 180 ? 20.503 -5.904 8.848 1.00 92.25 180 ASP A O 1
ATOM 1456 N N . LEU A 1 181 ? 20.476 -4.406 10.519 1.00 91.19 181 LEU A N 1
ATOM 1457 C CA . LEU A 1 181 ? 19.976 -3.286 9.725 1.00 91.19 181 LEU A CA 1
ATOM 1458 C C . LEU A 1 181 ? 21.084 -2.472 9.047 1.00 91.19 181 LEU A C 1
ATOM 1460 O O . LEU A 1 181 ? 20.804 -1.813 8.043 1.00 91.19 181 LEU A O 1
ATOM 1464 N N . GLU A 1 182 ? 22.318 -2.500 9.564 1.00 90.31 182 GLU A N 1
ATOM 1465 C CA . GLU A 1 182 ? 23.460 -1.752 9.011 1.00 90.31 182 GLU A CA 1
ATOM 1466 C C . GLU A 1 182 ? 23.651 -1.953 7.495 1.00 90.31 182 GLU A C 1
ATOM 1468 O O . GLU A 1 182 ? 23.779 -0.941 6.797 1.00 90.31 182 GLU A O 1
ATOM 1473 N N . PRO A 1 183 ? 23.581 -3.184 6.937 1.00 90.56 183 PRO A N 1
ATOM 1474 C CA . PRO A 1 183 ? 23.737 -3.396 5.497 1.00 90.56 183 PRO A CA 1
ATOM 1475 C C . PRO A 1 183 ? 22.715 -2.634 4.644 1.00 90.56 183 PRO A C 1
ATOM 1477 O O . PRO A 1 183 ? 22.993 -2.317 3.493 1.00 90.56 183 PRO A O 1
ATOM 1480 N N . PHE A 1 184 ? 21.546 -2.301 5.199 1.00 88.06 184 PHE A N 1
ATOM 1481 C CA . PHE A 1 184 ? 20.426 -1.712 4.463 1.00 88.06 184 PHE A CA 1
ATOM 1482 C C . PHE A 1 184 ? 20.281 -0.194 4.653 1.00 88.06 184 PHE A C 1
ATOM 1484 O O . PHE A 1 184 ? 19.492 0.434 3.944 1.00 88.06 184 PHE A O 1
ATOM 1491 N N . ARG A 1 185 ? 21.010 0.434 5.590 1.00 81.44 185 ARG A N 1
ATOM 1492 C CA . ARG A 1 185 ? 20.775 1.838 6.007 1.00 81.44 185 ARG A CA 1
ATOM 1493 C C . ARG A 1 185 ? 20.853 2.876 4.885 1.00 81.44 185 ARG A C 1
ATOM 1495 O O . ARG A 1 185 ? 20.141 3.874 4.939 1.00 81.44 185 ARG A O 1
ATOM 1502 N N . ASN A 1 186 ? 21.677 2.641 3.865 1.00 79.81 186 ASN A N 1
ATOM 1503 C CA . ASN A 1 186 ? 21.830 3.538 2.710 1.00 79.81 186 ASN A CA 1
ATOM 1504 C C . ASN A 1 186 ? 21.117 3.031 1.443 1.00 79.81 186 ASN A C 1
ATOM 1506 O O . ASN A 1 186 ? 21.249 3.633 0.377 1.00 79.81 186 ASN A O 1
ATOM 1510 N N . HIS A 1 187 ? 20.354 1.945 1.569 1.00 82.31 187 HIS A N 1
ATOM 1511 C CA . HIS A 1 187 ? 19.687 1.251 0.475 1.00 82.31 187 HIS A CA 1
ATOM 1512 C C . HIS A 1 187 ? 18.179 1.245 0.727 1.00 82.31 187 HIS A C 1
ATOM 1514 O O . HIS A 1 187 ? 17.603 0.252 1.173 1.00 82.31 187 HIS A O 1
ATOM 1520 N N . SER A 1 188 ? 17.519 2.377 0.459 1.00 80.00 188 SER A N 1
ATOM 1521 C CA . SER A 1 188 ? 16.105 2.585 0.815 1.00 80.00 188 SER A CA 1
ATOM 1522 C C . SER A 1 188 ? 15.183 1.506 0.232 1.00 80.00 188 SER A C 1
ATOM 1524 O O . SER A 1 188 ? 14.259 1.040 0.900 1.00 80.00 188 SER A O 1
ATOM 1526 N N . ASN A 1 189 ? 15.472 1.051 -0.992 1.00 81.25 189 ASN A N 1
ATOM 1527 C CA . ASN A 1 189 ? 14.719 -0.012 -1.648 1.00 81.25 189 ASN A CA 1
ATOM 1528 C C . ASN A 1 189 ? 14.925 -1.382 -0.982 1.00 81.25 189 ASN A C 1
ATOM 1530 O O . ASN A 1 189 ? 13.966 -2.144 -0.874 1.00 81.25 189 ASN A O 1
ATOM 1534 N N . GLN A 1 190 ? 16.137 -1.692 -0.509 1.00 86.06 190 GLN A N 1
ATOM 1535 C CA . GLN A 1 190 ? 16.397 -2.930 0.233 1.00 86.06 190 GLN A CA 1
ATOM 1536 C C . GLN A 1 190 ? 15.762 -2.874 1.632 1.00 86.06 190 GLN A C 1
ATOM 1538 O O . GLN A 1 190 ? 15.128 -3.834 2.059 1.00 86.06 190 GLN A O 1
ATOM 1543 N N . MET A 1 191 ? 15.804 -1.718 2.301 1.00 87.06 191 MET A N 1
ATOM 1544 C CA . MET A 1 191 ? 15.085 -1.497 3.561 1.00 87.06 191 MET A CA 1
ATOM 1545 C C . MET A 1 191 ? 13.565 -1.677 3.390 1.00 87.06 191 MET A C 1
ATOM 1547 O O . MET A 1 191 ? 12.900 -2.280 4.231 1.00 87.06 191 MET A O 1
ATOM 1551 N N . ALA A 1 192 ? 13.001 -1.212 2.270 1.00 87.75 192 ALA A N 1
ATOM 1552 C CA . ALA A 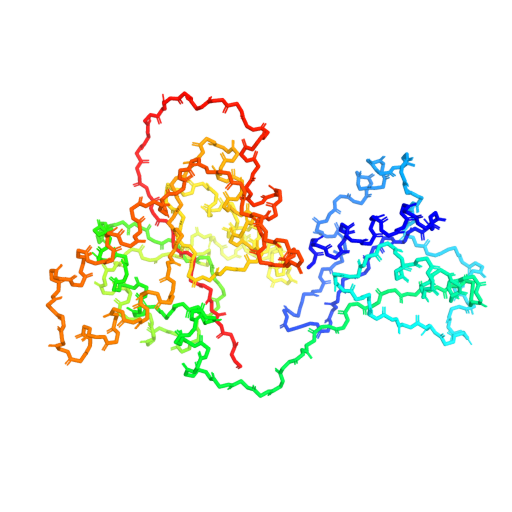1 192 ? 11.599 -1.443 1.922 1.00 87.75 192 ALA A CA 1
ATOM 1553 C C . ALA A 1 192 ? 11.297 -2.914 1.572 1.00 87.75 192 ALA A C 1
ATOM 1555 O O . ALA A 1 192 ? 10.150 -3.349 1.684 1.00 87.75 192 ALA A O 1
ATOM 1556 N N . ALA A 1 193 ? 12.298 -3.702 1.168 1.00 89.88 193 ALA A N 1
ATOM 1557 C CA . ALA A 1 193 ? 12.132 -5.136 0.950 1.00 89.88 193 ALA A CA 1
ATOM 1558 C C . ALA A 1 193 ? 11.926 -5.897 2.272 1.00 89.88 193 ALA A C 1
ATOM 1560 O O . ALA A 1 193 ? 11.152 -6.852 2.297 1.00 89.88 193 ALA A O 1
ATOM 1561 N N . LEU A 1 194 ? 12.515 -5.441 3.384 1.00 91.25 194 LEU A N 1
ATOM 1562 C CA . LEU A 1 194 ? 12.211 -5.994 4.712 1.00 91.25 194 LEU A CA 1
ATOM 1563 C C . LEU A 1 194 ? 10.732 -5.785 5.060 1.00 91.25 194 LEU A C 1
ATOM 1565 O O . LEU A 1 194 ? 10.030 -6.739 5.392 1.00 91.25 194 LEU A O 1
ATOM 1569 N N . ASP A 1 195 ? 10.224 -4.563 4.864 1.00 93.00 195 ASP A N 1
ATOM 1570 C CA . ASP A 1 195 ? 8.797 -4.262 5.034 1.00 93.00 195 ASP A CA 1
ATOM 1571 C C . ASP A 1 195 ? 7.913 -5.138 4.133 1.00 93.00 195 ASP A C 1
ATOM 1573 O O . ASP A 1 195 ? 6.811 -5.522 4.527 1.00 93.00 195 ASP A O 1
ATOM 1577 N N . TYR A 1 196 ? 8.382 -5.459 2.922 1.00 93.06 196 TYR A N 1
ATOM 1578 C CA . TYR A 1 196 ? 7.663 -6.302 1.965 1.00 93.06 196 TYR A CA 1
ATOM 1579 C C . TYR A 1 196 ? 7.499 -7.723 2.479 1.00 93.06 196 TYR A C 1
ATOM 1581 O O . TYR A 1 196 ? 6.394 -8.259 2.426 1.00 93.06 196 TYR A O 1
ATOM 1589 N N . ILE A 1 197 ? 8.581 -8.310 2.989 1.00 92.38 197 ILE A N 1
ATOM 1590 C CA . ILE A 1 197 ? 8.589 -9.680 3.502 1.00 92.38 197 ILE A CA 1
ATOM 1591 C C . ILE A 1 197 ? 7.641 -9.795 4.699 1.00 92.38 197 ILE A C 1
ATOM 1593 O O . ILE A 1 197 ? 6.764 -10.656 4.693 1.00 92.38 197 ILE A O 1
ATOM 1597 N N . VAL A 1 198 ? 7.728 -8.884 5.675 1.00 93.56 198 VAL A N 1
ATOM 1598 C CA . VAL A 1 198 ? 6.828 -8.913 6.843 1.00 93.56 198 VAL A CA 1
ATOM 1599 C C . VAL A 1 198 ? 5.369 -8.668 6.424 1.00 93.56 198 VAL A C 1
ATOM 1601 O O . VAL A 1 198 ? 4.463 -9.373 6.872 1.00 93.56 198 VAL A O 1
ATOM 1604 N N . SER A 1 199 ? 5.122 -7.738 5.493 1.00 94.62 199 SER A N 1
ATOM 1605 C CA . SER A 1 199 ? 3.776 -7.491 4.949 1.00 94.62 199 SER A CA 1
ATOM 1606 C C . SER A 1 199 ? 3.193 -8.725 4.249 1.00 94.62 199 SER A C 1
ATOM 1608 O O . SER A 1 199 ? 1.993 -8.993 4.340 1.00 94.62 199 SER A O 1
ATOM 1610 N N . LEU A 1 200 ? 4.024 -9.484 3.534 1.00 92.31 200 LEU A N 1
ATOM 1611 C CA . LEU A 1 200 ? 3.619 -10.700 2.837 1.00 92.31 200 LEU A CA 1
ATOM 1612 C C . LEU A 1 200 ? 3.299 -11.840 3.811 1.00 92.31 200 LEU A C 1
ATOM 1614 O O . LEU A 1 200 ? 2.292 -12.524 3.621 1.00 92.31 200 LEU A O 1
ATOM 1618 N N . GLU A 1 201 ? 4.124 -12.018 4.844 1.00 92.31 201 GLU A N 1
ATOM 1619 C CA . GLU A 1 201 ? 3.999 -13.121 5.806 1.00 92.31 201 GLU A CA 1
ATOM 1620 C C . GLU A 1 201 ? 3.010 -12.870 6.944 1.00 92.31 201 GLU A C 1
ATOM 1622 O O . GLU A 1 201 ? 2.584 -13.816 7.593 1.00 92.31 201 GLU A O 1
ATOM 1627 N N . SER A 1 202 ? 2.566 -11.631 7.135 1.00 93.56 202 SER A N 1
ATOM 1628 C CA . SER A 1 202 ? 1.479 -11.319 8.066 1.00 93.56 202 SER A CA 1
ATOM 1629 C C . SER A 1 202 ? 0.151 -12.000 7.712 1.00 93.56 202 SER A C 1
ATOM 1631 O O . SER A 1 202 ? -0.163 -12.227 6.539 1.00 93.56 202 SER A O 1
ATOM 1633 N N . ASP A 1 203 ? -0.710 -12.235 8.693 1.00 90.75 203 ASP A N 1
ATOM 1634 C CA . ASP A 1 203 ? -2.016 -12.856 8.455 1.00 90.75 203 ASP A CA 1
ATOM 1635 C C . ASP A 1 203 ? -3.042 -11.867 7.913 1.00 90.75 203 ASP A C 1
ATOM 1637 O O . ASP A 1 203 ? -3.827 -12.222 7.036 1.00 90.75 203 ASP A O 1
ATOM 1641 N N . ILE A 1 204 ? -2.979 -10.596 8.318 1.00 94.50 204 ILE A N 1
ATOM 1642 C CA . ILE A 1 204 ? -3.774 -9.521 7.709 1.00 94.50 204 ILE A CA 1
ATOM 1643 C C . ILE A 1 204 ? -2.860 -8.417 7.203 1.00 94.50 204 ILE A C 1
ATOM 1645 O O . ILE A 1 204 ? -2.041 -7.913 7.951 1.00 94.50 204 ILE A O 1
ATOM 1649 N N . PHE A 1 205 ? -3.066 -7.971 5.966 1.00 96.06 205 PHE A N 1
ATOM 1650 C CA . PHE A 1 205 ? -2.409 -6.785 5.420 1.00 96.06 205 PHE A CA 1
ATOM 1651 C C . PHE A 1 205 ? -3.414 -5.641 5.238 1.00 96.06 205 PHE A C 1
ATOM 1653 O O . PHE A 1 205 ? -4.400 -5.798 4.518 1.00 96.06 205 PHE A O 1
ATOM 1660 N N . ALA A 1 206 ? -3.177 -4.482 5.857 1.00 95.94 206 ALA A N 1
ATOM 1661 C CA . ALA A 1 206 ? -4.058 -3.313 5.752 1.00 95.94 206 ALA A CA 1
ATOM 1662 C C . ALA A 1 206 ? -3.290 -2.046 5.319 1.00 95.94 206 ALA A C 1
ATOM 1664 O O . ALA A 1 206 ? -2.738 -1.337 6.166 1.00 95.94 206 ALA A O 1
ATOM 1665 N N . PRO A 1 207 ? -3.232 -1.724 4.013 1.00 94.56 207 PRO A N 1
ATOM 1666 C CA . PRO A 1 207 ? -2.565 -0.518 3.538 1.00 94.56 207 PRO A CA 1
ATOM 1667 C C . PRO A 1 207 ? -3.418 0.740 3.756 1.00 94.56 207 PRO A C 1
ATOM 1669 O O . PRO A 1 207 ? -4.544 0.852 3.266 1.00 94.56 207 PRO A O 1
ATOM 1672 N N . THR A 1 208 ? -2.847 1.766 4.393 1.00 90.50 208 THR A N 1
ATOM 1673 C CA . THR A 1 208 ? -3.519 3.069 4.570 1.00 90.50 208 THR A CA 1
ATOM 1674 C C . THR A 1 208 ? -3.453 3.966 3.334 1.00 90.50 208 THR A C 1
ATOM 1676 O O . THR A 1 208 ? -4.060 5.035 3.329 1.00 90.50 208 THR A O 1
ATOM 1679 N N . TYR A 1 209 ? -2.746 3.557 2.272 1.00 85.81 209 TYR A N 1
ATOM 1680 C CA . TYR A 1 209 ? -2.674 4.266 0.990 1.00 85.81 209 TYR A CA 1
ATOM 1681 C C . TYR A 1 209 ? -2.330 3.328 -0.174 1.00 85.81 209 TYR A C 1
ATOM 1683 O O . TYR A 1 209 ? -1.554 2.390 -0.018 1.00 85.81 209 TYR A O 1
ATOM 1691 N N . GLY A 1 210 ? -2.888 3.611 -1.355 1.00 77.56 210 GLY A N 1
ATOM 1692 C CA . GLY A 1 210 ? -2.750 2.786 -2.563 1.00 77.56 210 GLY A CA 1
ATOM 1693 C C . GLY A 1 210 ? -1.471 3.061 -3.358 1.00 77.56 210 GLY A C 1
ATOM 1694 O O . GLY A 1 210 ? -1.551 3.460 -4.518 1.00 77.56 210 GLY A O 1
ATOM 1695 N N . GLY A 1 211 ? -0.308 2.896 -2.725 1.00 82.94 211 GLY A N 1
ATOM 1696 C CA . GLY A 1 211 ? 1.003 3.015 -3.372 1.00 82.94 211 GLY A CA 1
ATOM 1697 C C . GLY A 1 211 ? 1.433 1.747 -4.121 1.00 82.94 211 GLY A C 1
ATOM 1698 O O . GLY A 1 211 ? 0.772 0.712 -4.051 1.00 82.94 211 GLY A O 1
ATOM 1699 N N . ASN A 1 212 ? 2.578 1.809 -4.810 1.00 83.62 212 ASN A N 1
ATOM 1700 C CA . ASN A 1 212 ? 3.129 0.650 -5.531 1.00 83.62 212 ASN A CA 1
ATOM 1701 C C . ASN A 1 212 ? 3.419 -0.526 -4.592 1.00 83.62 212 ASN A C 1
ATOM 1703 O O . ASN A 1 212 ? 3.091 -1.655 -4.929 1.00 83.62 212 ASN A O 1
ATOM 1707 N N . MET A 1 213 ? 3.973 -0.251 -3.408 1.00 86.81 213 MET A N 1
ATOM 1708 C CA . MET A 1 213 ? 4.233 -1.262 -2.382 1.00 86.81 213 MET A CA 1
ATOM 1709 C C . MET A 1 213 ? 2.961 -2.032 -2.012 1.00 86.81 213 MET A C 1
ATOM 1711 O O . MET A 1 213 ? 2.931 -3.254 -2.109 1.00 86.81 213 MET A O 1
ATOM 1715 N N . ALA A 1 214 ? 1.884 -1.307 -1.687 1.00 90.69 214 ALA A N 1
ATOM 1716 C CA . ALA A 1 214 ? 0.594 -1.907 -1.365 1.00 90.69 214 ALA A CA 1
ATOM 1717 C C . ALA A 1 214 ? 0.093 -2.801 -2.506 1.00 90.69 214 ALA A C 1
ATOM 1719 O O . ALA A 1 214 ? -0.206 -3.960 -2.271 1.00 90.69 214 ALA A O 1
ATOM 1720 N N . ARG A 1 215 ? 0.098 -2.309 -3.752 1.00 89.31 215 ARG A N 1
ATOM 1721 C CA . ARG A 1 215 ? -0.357 -3.081 -4.923 1.00 89.31 215 ARG A CA 1
ATOM 1722 C C . ARG A 1 215 ? 0.441 -4.366 -5.156 1.00 89.31 215 ARG A C 1
ATOM 1724 O O . ARG A 1 215 ? -0.141 -5.384 -5.507 1.00 89.31 215 ARG A O 1
ATOM 1731 N N . VAL A 1 216 ? 1.765 -4.328 -4.991 1.00 90.00 216 VAL A N 1
ATOM 1732 C CA . VAL A 1 216 ? 2.603 -5.525 -5.180 1.00 90.00 216 VAL A CA 1
ATOM 1733 C C . VAL A 1 216 ? 2.349 -6.537 -4.060 1.00 90.00 216 VAL A C 1
ATOM 1735 O O . VAL A 1 216 ? 2.200 -7.720 -4.350 1.00 90.00 216 VAL A O 1
ATOM 1738 N N . VAL A 1 217 ? 2.232 -6.090 -2.804 1.00 93.00 217 VAL A N 1
ATOM 1739 C CA . VAL A 1 217 ? 1.883 -6.976 -1.681 1.00 93.00 217 VAL A CA 1
ATOM 1740 C C . VAL A 1 217 ? 0.485 -7.570 -1.868 1.00 93.00 217 VAL A C 1
ATOM 1742 O O . VAL A 1 217 ? 0.325 -8.777 -1.728 1.00 93.00 217 VAL A O 1
ATOM 1745 N N . GLU A 1 218 ? -0.514 -6.759 -2.233 1.00 91.50 218 GLU A N 1
ATOM 1746 C CA . GLU A 1 218 ? -1.885 -7.215 -2.510 1.00 91.50 218 GLU A CA 1
ATOM 1747 C C . GLU A 1 218 ? -1.896 -8.322 -3.575 1.00 91.50 218 GLU A C 1
ATOM 1749 O O . GLU A 1 218 ? -2.490 -9.382 -3.365 1.00 91.50 218 GLU A O 1
ATOM 1754 N N . GLY A 1 219 ? -1.199 -8.111 -4.694 1.00 90.94 219 GLY A N 1
ATOM 1755 C CA . GLY A 1 219 ? -1.100 -9.098 -5.766 1.00 90.94 219 GLY A CA 1
ATOM 1756 C C . GLY A 1 219 ? -0.378 -10.379 -5.359 1.00 90.94 219 GLY A C 1
ATOM 1757 O O . GLY A 1 219 ? -0.851 -11.475 -5.664 1.00 90.94 219 GLY A O 1
ATOM 1758 N N . HIS A 1 220 ? 0.723 -10.269 -4.613 1.00 90.88 220 HIS A N 1
ATOM 1759 C CA . HIS A 1 220 ? 1.464 -11.442 -4.154 1.00 90.88 220 HIS A CA 1
ATOM 1760 C C . HIS A 1 220 ? 0.671 -12.250 -3.115 1.00 90.88 220 HIS A C 1
ATOM 1762 O O . HIS A 1 220 ? 0.601 -13.473 -3.201 1.00 90.88 220 HIS A O 1
ATOM 1768 N N . ARG A 1 221 ? -0.023 -11.582 -2.186 1.00 92.00 221 ARG A N 1
ATOM 1769 C CA . ARG A 1 221 ? -0.919 -12.230 -1.213 1.00 92.00 221 ARG A CA 1
ATOM 1770 C C . ARG A 1 221 ? -2.099 -12.939 -1.882 1.00 92.00 221 ARG A C 1
ATOM 1772 O O . ARG A 1 221 ? -2.501 -14.000 -1.410 1.00 92.00 221 ARG A O 1
ATOM 1779 N N . ARG A 1 222 ? -2.627 -12.395 -2.990 1.00 88.81 222 ARG A N 1
ATOM 1780 C CA . ARG A 1 222 ? -3.625 -13.074 -3.843 1.00 88.81 222 ARG A CA 1
ATOM 1781 C C . ARG A 1 222 ? -3.054 -14.344 -4.464 1.00 88.81 222 ARG A C 1
ATOM 1783 O O . ARG A 1 222 ? -3.670 -15.397 -4.342 1.00 88.81 222 ARG A O 1
ATOM 1790 N N . TYR A 1 223 ? -1.868 -14.247 -5.065 1.00 87.38 223 TYR A N 1
ATOM 1791 C CA . TYR A 1 223 ? -1.170 -15.389 -5.661 1.00 87.38 223 TYR A CA 1
ATOM 1792 C C . TYR A 1 223 ? -0.917 -16.515 -4.644 1.00 87.38 223 TYR A C 1
ATOM 1794 O O . TYR A 1 223 ? -1.134 -17.682 -4.953 1.00 87.38 223 TYR A O 1
ATOM 1802 N N . LEU A 1 224 ? -0.557 -16.176 -3.401 1.00 87.44 224 LEU A N 1
ATOM 1803 C CA . LEU A 1 224 ? -0.325 -17.133 -2.309 1.00 87.44 224 LEU A CA 1
ATOM 1804 C C . LEU A 1 224 ? -1.611 -17.644 -1.625 1.00 87.44 224 LEU A C 1
ATOM 1806 O O . LEU A 1 224 ? -1.589 -17.969 -0.437 1.00 87.44 224 LEU A O 1
ATOM 1810 N N . GLY A 1 225 ? -2.726 -17.721 -2.355 1.00 84.56 225 GLY A N 1
ATOM 1811 C CA . GLY A 1 225 ? -3.985 -18.267 -1.842 1.00 84.56 225 GLY A CA 1
ATOM 1812 C C . GLY A 1 225 ? -4.863 -17.249 -1.117 1.00 84.56 225 GLY A C 1
ATOM 1813 O O . GLY A 1 225 ? -5.527 -17.600 -0.150 1.00 84.56 225 GLY A O 1
ATOM 1814 N N . PHE A 1 226 ? -4.892 -16.000 -1.592 1.00 84.69 226 PHE A N 1
ATOM 1815 C CA . PHE A 1 226 ? -5.813 -14.958 -1.110 1.00 84.69 226 PHE A CA 1
ATOM 1816 C C . PHE A 1 226 ? -5.701 -14.671 0.387 1.00 84.69 226 PHE A C 1
ATOM 1818 O O . PHE A 1 226 ? -6.705 -14.552 1.089 1.00 84.69 226 PHE A O 1
ATOM 1825 N N . ARG A 1 227 ? -4.464 -14.501 0.871 1.00 89.62 227 ARG A N 1
ATOM 1826 C CA . ARG A 1 227 ? -4.223 -14.101 2.264 1.00 89.62 227 ARG A CA 1
ATOM 1827 C C . ARG A 1 227 ? -4.972 -12.803 2.589 1.00 89.62 227 ARG A C 1
ATOM 1829 O O . ARG A 1 227 ? -5.010 -11.871 1.772 1.00 89.62 227 ARG A O 1
ATOM 1836 N N . THR A 1 228 ? -5.527 -12.720 3.797 1.00 91.62 228 THR A N 1
ATOM 1837 C CA . THR A 1 228 ? -6.434 -11.638 4.204 1.00 91.62 228 THR A CA 1
ATOM 1838 C C . THR A 1 228 ? -5.806 -10.273 3.976 1.00 91.62 228 THR A C 1
ATOM 1840 O O . THR A 1 228 ? -4.679 -9.995 4.393 1.00 91.62 228 THR A O 1
ATOM 1843 N N . THR A 1 229 ? -6.530 -9.416 3.267 1.00 94.00 229 THR A N 1
ATOM 1844 C CA . THR A 1 229 ? -6.021 -8.121 2.825 1.00 94.00 229 THR A CA 1
ATOM 1845 C C . THR A 1 229 ? -7.142 -7.090 2.859 1.00 94.00 229 THR A C 1
ATOM 1847 O O . THR A 1 229 ? -8.052 -7.132 2.032 1.00 94.00 229 THR A O 1
ATOM 1850 N N . ILE A 1 230 ? -7.085 -6.162 3.814 1.00 95.19 230 ILE A N 1
ATOM 1851 C CA . ILE A 1 230 ? -8.133 -5.166 4.059 1.00 95.19 230 ILE A CA 1
ATOM 1852 C C . ILE A 1 230 ? -7.877 -3.931 3.198 1.00 95.19 230 ILE A C 1
ATOM 1854 O O . ILE A 1 230 ? -7.063 -3.065 3.524 1.00 95.19 230 ILE A O 1
ATOM 1858 N N . ARG A 1 231 ? -8.623 -3.798 2.102 1.00 93.00 231 ARG A N 1
ATOM 1859 C CA . ARG A 1 231 ? -8.532 -2.632 1.217 1.00 93.00 231 ARG A CA 1
ATOM 1860 C C . ARG A 1 231 ? -9.422 -1.493 1.714 1.00 93.00 231 ARG A C 1
ATOM 1862 O O . ARG A 1 231 ? -10.563 -1.341 1.271 1.00 93.00 231 ARG A O 1
ATOM 1869 N N . LEU A 1 232 ? -8.876 -0.663 2.599 1.00 95.12 232 LEU A N 1
ATOM 1870 C CA . LEU A 1 232 ? -9.580 0.460 3.226 1.00 95.12 232 LEU A CA 1
ATOM 1871 C C . LEU A 1 232 ? -10.131 1.469 2.194 1.00 95.12 232 LEU A C 1
ATOM 1873 O O . LEU A 1 232 ? -9.384 2.081 1.422 1.00 95.12 232 LEU A O 1
ATOM 1877 N N . ASP A 1 233 ? -11.450 1.679 2.193 1.00 95.50 233 ASP A N 1
ATOM 1878 C CA . ASP A 1 233 ? -12.111 2.744 1.440 1.00 95.50 233 ASP A CA 1
ATOM 1879 C C . ASP A 1 233 ? -11.915 4.085 2.148 1.00 95.50 233 ASP A C 1
ATOM 1881 O O . ASP A 1 233 ? -12.696 4.507 2.998 1.00 95.50 233 ASP A O 1
ATOM 1885 N N . ARG A 1 234 ? -10.830 4.772 1.794 1.00 94.06 234 ARG A N 1
ATOM 1886 C CA . ARG A 1 234 ? -10.445 6.034 2.436 1.00 94.06 234 ARG A CA 1
ATOM 1887 C C . ARG A 1 234 ? -11.490 7.132 2.279 1.00 94.06 234 ARG A C 1
ATOM 1889 O O . ARG A 1 234 ? -11.641 7.941 3.187 1.00 94.06 234 ARG A O 1
ATOM 1896 N N . MET A 1 235 ? -12.193 7.186 1.148 1.00 94.62 235 MET A N 1
ATOM 1897 C CA . MET A 1 235 ? -13.208 8.217 0.922 1.00 94.62 235 MET A CA 1
ATOM 1898 C C . MET A 1 235 ? -14.412 7.989 1.840 1.00 94.62 235 MET A C 1
ATOM 1900 O O . MET A 1 235 ? -14.873 8.928 2.492 1.00 94.62 235 MET A O 1
ATOM 1904 N N . LEU A 1 236 ? -14.869 6.738 1.941 1.00 97.25 236 LEU A N 1
ATOM 1905 C CA . LEU A 1 236 ? -15.913 6.341 2.879 1.00 97.25 236 LEU A CA 1
ATOM 1906 C C . LEU A 1 236 ? -15.482 6.590 4.331 1.00 97.25 236 LEU A C 1
ATOM 1908 O O . LEU A 1 236 ? -16.204 7.252 5.074 1.00 97.25 236 LEU A O 1
ATOM 1912 N N . LEU A 1 237 ? -14.296 6.113 4.722 1.00 97.69 237 LEU A N 1
ATOM 1913 C CA . LEU A 1 237 ? -13.774 6.244 6.084 1.00 97.69 237 LEU A CA 1
ATOM 1914 C C . LEU A 1 237 ? -13.657 7.704 6.508 1.00 97.69 237 LEU A C 1
ATOM 1916 O O . LEU A 1 237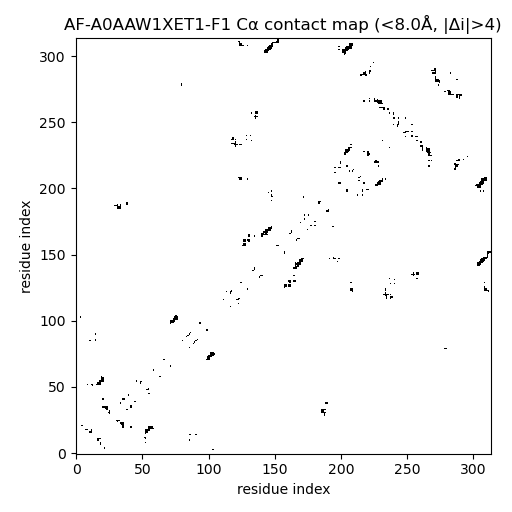 ? -14.123 8.058 7.584 1.00 97.69 237 LEU A O 1
ATOM 1920 N N . VAL A 1 238 ? -13.104 8.575 5.660 1.00 95.00 238 VAL A N 1
ATOM 1921 C CA . VAL A 1 238 ? -13.001 10.010 5.960 1.00 95.00 238 VAL A CA 1
ATOM 1922 C C . VAL A 1 238 ? -14.379 10.626 6.210 1.00 95.00 238 VAL A C 1
ATOM 1924 O O . VAL A 1 238 ? -14.528 11.415 7.143 1.00 95.00 238 VAL A O 1
ATOM 1927 N N . ASN A 1 239 ? -15.392 10.262 5.418 1.00 97.25 239 ASN A N 1
ATOM 1928 C CA . ASN A 1 239 ? -16.753 10.756 5.615 1.00 97.25 239 ASN A CA 1
ATOM 1929 C C . ASN A 1 239 ? -17.354 10.255 6.941 1.00 97.25 239 ASN A C 1
ATOM 1931 O O . ASN A 1 239 ? -17.833 11.059 7.740 1.00 97.25 239 ASN A O 1
ATOM 1935 N N . LEU A 1 240 ? -17.280 8.947 7.203 1.00 98.38 240 LEU A N 1
ATOM 1936 C CA . LEU A 1 240 ? -17.812 8.337 8.424 1.00 98.38 240 LEU A CA 1
ATOM 1937 C C . LEU A 1 240 ? -17.111 8.872 9.682 1.00 98.38 240 LEU A C 1
ATOM 1939 O O . LEU A 1 240 ? -17.778 9.247 10.644 1.00 98.38 240 LEU A O 1
ATOM 1943 N N . ILE A 1 241 ? -15.781 9.000 9.655 1.00 97.56 241 ILE A N 1
ATOM 1944 C CA . ILE A 1 241 ? -14.989 9.557 10.761 1.00 97.56 241 ILE A CA 1
ATOM 1945 C C . ILE A 1 241 ? -15.368 11.020 11.012 1.00 97.56 241 ILE A C 1
ATOM 1947 O O . ILE A 1 241 ? -15.523 11.422 12.164 1.00 97.56 241 ILE A O 1
ATOM 1951 N N . ASP A 1 242 ? -15.541 11.829 9.961 1.00 95.62 242 ASP A N 1
ATOM 1952 C CA . ASP A 1 242 ? -15.947 13.231 10.108 1.00 95.62 242 ASP A CA 1
ATOM 1953 C C . ASP A 1 242 ? -17.364 13.361 10.697 1.00 95.62 242 ASP A C 1
ATOM 1955 O O . ASP A 1 242 ? -17.638 14.331 11.405 1.00 95.62 242 ASP A O 1
ATOM 1959 N N . GLN A 1 243 ? -18.272 12.425 10.406 1.00 97.88 243 GLN A N 1
ATOM 1960 C CA . GLN A 1 243 ? -19.616 12.394 10.992 1.00 97.88 243 GLN A CA 1
ATOM 1961 C C . GLN A 1 243 ? -19.590 11.945 12.456 1.00 97.88 243 GLN A C 1
ATOM 1963 O O . GLN A 1 243 ? -20.173 12.624 13.303 1.00 97.88 243 GLN A O 1
ATOM 1968 N N . TYR A 1 244 ? -18.851 10.876 12.760 1.00 98.19 244 TYR A N 1
ATOM 1969 C CA . TYR A 1 244 ? -18.633 10.383 14.120 1.00 98.19 244 TYR A CA 1
ATOM 1970 C C . TYR A 1 244 ? -18.014 11.464 15.019 1.00 98.19 244 TYR A C 1
ATOM 1972 O O . TYR A 1 244 ? -18.566 11.803 16.061 1.00 98.19 244 TYR A O 1
ATOM 1980 N N . LYS A 1 245 ? -16.940 12.130 14.567 1.00 94.00 245 LYS A N 1
ATOM 1981 C CA . LYS A 1 245 ? -16.288 13.221 15.319 1.00 94.00 245 LYS A CA 1
ATOM 1982 C C . LYS A 1 245 ? -17.178 14.448 15.544 1.00 94.00 245 LYS A C 1
ATOM 1984 O O . LYS A 1 245 ? -16.904 15.234 16.443 1.00 94.00 245 LYS A O 1
ATOM 1989 N N . LYS A 1 246 ? -18.219 14.640 14.730 1.00 9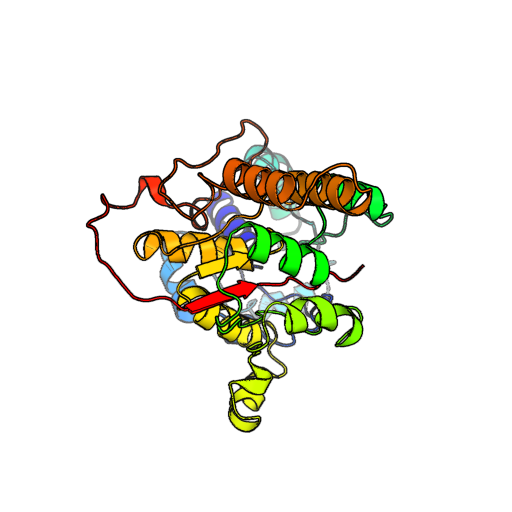7.19 246 LYS A N 1
ATOM 1990 C CA . LYS A 1 246 ? -19.219 15.708 14.907 1.00 97.19 246 LYS A CA 1
ATOM 1991 C C . LYS A 1 246 ? -20.398 15.282 15.788 1.00 97.19 246 LYS A C 1
ATOM 1993 O O . LYS A 1 246 ? -21.347 16.051 15.900 1.00 97.19 246 LYS A O 1
ATOM 1998 N N . GLY A 1 247 ? -20.368 14.071 16.347 1.00 97.25 247 GLY A N 1
ATOM 1999 C CA . GLY A 1 247 ? -21.452 13.516 17.156 1.00 97.25 247 GLY A CA 1
ATOM 2000 C C . GLY A 1 247 ? -22.702 13.148 16.356 1.00 97.25 247 GLY A C 1
ATOM 2001 O O . GLY A 1 247 ? -23.775 13.040 16.933 1.00 97.25 247 GLY A O 1
ATOM 2002 N N . ARG A 1 248 ? -22.598 12.996 15.026 1.00 97.94 248 ARG A N 1
ATOM 2003 C CA . ARG A 1 248 ? -23.744 12.637 14.166 1.00 97.94 248 ARG A CA 1
ATOM 2004 C C . ARG A 1 248 ? -23.973 11.136 14.043 1.00 97.94 248 ARG A C 1
ATOM 2006 O O . ARG A 1 248 ? -25.045 10.738 13.609 1.00 97.94 248 ARG A O 1
ATOM 2013 N N . LEU A 1 249 ? -22.962 10.336 14.369 1.00 97.88 249 LEU A N 1
ATOM 2014 C CA . LEU A 1 249 ? -23.034 8.879 14.415 1.00 97.88 249 LEU A CA 1
ATOM 2015 C C . LEU A 1 249 ? -22.626 8.426 15.812 1.00 97.88 249 LEU A C 1
ATOM 2017 O O . LEU A 1 249 ? -21.655 8.957 16.362 1.00 97.88 249 LEU A O 1
ATOM 2021 N N . SER A 1 250 ? -23.340 7.440 16.353 1.00 98.38 250 SER A N 1
ATOM 2022 C CA . SER A 1 250 ? -22.872 6.680 17.512 1.00 98.38 250 SER A CA 1
ATOM 2023 C C . SER A 1 250 ? -21.674 5.798 17.125 1.00 98.38 250 SER A C 1
ATOM 2025 O O . SER A 1 250 ? -21.354 5.649 15.940 1.00 98.38 250 SER A O 1
ATOM 2027 N N . TRP A 1 251 ? -20.982 5.215 18.112 1.00 98.25 251 TRP A N 1
ATOM 2028 C CA . TRP A 1 251 ? -19.914 4.247 17.827 1.00 98.25 251 TRP A CA 1
ATOM 2029 C C . TRP A 1 251 ? -20.451 3.019 17.084 1.00 98.25 251 TRP A C 1
ATOM 2031 O O . TRP A 1 251 ? -19.816 2.572 16.130 1.00 98.25 251 TRP A O 1
ATOM 2041 N N . ASP A 1 252 ? -21.624 2.520 17.473 1.00 98.38 252 ASP A N 1
ATOM 2042 C CA . ASP A 1 252 ? -22.222 1.324 16.880 1.00 98.38 252 ASP A CA 1
ATOM 2043 C C . ASP A 1 252 ? -22.631 1.573 15.424 1.00 98.38 252 ASP A C 1
ATOM 2045 O O . ASP A 1 252 ? -22.276 0.786 14.546 1.00 98.38 252 ASP A O 1
ATOM 2049 N N . ASP A 1 253 ? -23.256 2.721 15.132 1.00 98.44 253 ASP A N 1
ATOM 2050 C CA . ASP A 1 253 ? -23.603 3.111 13.757 1.00 98.44 253 ASP A CA 1
ATOM 2051 C C . ASP A 1 253 ? -22.352 3.299 12.892 1.00 98.44 253 ASP A C 1
ATOM 2053 O O . ASP A 1 253 ? -22.300 2.863 11.739 1.00 98.44 253 ASP A O 1
ATOM 2057 N N . PHE A 1 254 ? -21.319 3.944 13.448 1.00 98.62 254 PHE A N 1
ATOM 2058 C CA . PHE A 1 254 ? -20.036 4.127 12.775 1.00 98.62 254 PHE A CA 1
ATOM 2059 C C . PHE A 1 254 ? -19.383 2.777 12.458 1.00 98.62 254 PHE A C 1
ATOM 2061 O O . PHE A 1 254 ? -19.016 2.529 11.309 1.00 98.62 254 PHE A O 1
ATOM 2068 N N . SER A 1 255 ? -19.277 1.899 13.457 1.00 98.62 255 SER A N 1
ATOM 2069 C CA . SER A 1 255 ? -18.679 0.569 13.342 1.00 98.62 255 SER A CA 1
ATOM 2070 C C . SER A 1 255 ? -19.419 -0.284 12.309 1.00 98.62 255 SER A C 1
ATOM 2072 O O . SER A 1 255 ? -18.813 -0.800 11.367 1.00 98.62 255 SER A O 1
ATOM 2074 N N . GLN A 1 256 ? -20.750 -0.328 12.386 1.00 98.62 256 GLN A N 1
ATOM 2075 C CA . GLN A 1 256 ? -21.581 -1.076 11.448 1.00 98.62 256 GLN A CA 1
ATOM 2076 C C . GLN A 1 256 ? -21.459 -0.553 10.009 1.00 98.62 256 GLN A C 1
ATOM 2078 O O . GLN A 1 256 ? -21.356 -1.347 9.065 1.00 98.62 256 GLN A O 1
ATOM 2083 N N . ALA A 1 257 ? -21.425 0.769 9.814 1.00 98.44 257 ALA A N 1
ATOM 2084 C CA . ALA A 1 257 ? -21.238 1.370 8.495 1.00 98.44 257 ALA A CA 1
ATOM 2085 C C . ALA A 1 257 ? -19.850 1.060 7.909 1.00 98.44 257 ALA A C 1
ATOM 2087 O O . ALA A 1 257 ? -19.734 0.769 6.714 1.00 98.44 257 ALA A O 1
ATOM 2088 N N . VAL A 1 258 ? -18.802 1.073 8.741 1.00 98.38 258 VAL A N 1
ATOM 2089 C CA . VAL A 1 258 ? -17.446 0.685 8.330 1.00 98.38 258 VAL A CA 1
ATOM 2090 C C . VAL A 1 258 ? -17.411 -0.786 7.912 1.00 98.38 258 VAL A C 1
ATOM 2092 O O . VAL A 1 258 ? -16.955 -1.066 6.802 1.00 98.38 258 VAL A O 1
ATOM 2095 N N . LYS A 1 259 ? -17.943 -1.711 8.721 1.00 98.38 259 LYS A N 1
ATOM 2096 C CA . LYS A 1 259 ? -18.006 -3.148 8.384 1.00 98.38 259 LYS A CA 1
ATOM 2097 C C . LYS A 1 259 ? -18.764 -3.389 7.084 1.00 98.38 259 LYS A C 1
ATOM 2099 O O . LYS A 1 259 ? -18.248 -4.043 6.180 1.00 98.38 259 LYS A O 1
ATOM 2104 N N . THR A 1 260 ? -19.939 -2.778 6.943 1.00 97.94 260 THR A N 1
ATOM 2105 C CA . THR A 1 260 ? -20.770 -2.900 5.735 1.00 97.94 260 THR A CA 1
ATOM 2106 C C . THR A 1 260 ? -20.026 -2.410 4.491 1.00 97.94 260 THR A C 1
ATOM 2108 O O . THR A 1 260 ? -19.993 -3.096 3.471 1.00 97.94 260 THR A O 1
ATOM 2111 N N . GLY A 1 261 ? -19.355 -1.256 4.574 1.00 96.88 261 GLY A N 1
ATOM 2112 C CA . GLY A 1 261 ? -18.587 -0.702 3.456 1.00 96.88 261 GLY A CA 1
ATOM 2113 C C . GLY A 1 261 ? -17.336 -1.501 3.066 1.00 96.88 261 GLY A C 1
ATOM 2114 O O . GLY A 1 261 ? -16.818 -1.322 1.961 1.00 96.88 261 GLY A O 1
ATOM 2115 N N . HIS A 1 262 ? -16.853 -2.384 3.946 1.00 96.75 262 HIS A N 1
ATOM 2116 C CA . HIS A 1 262 ? -15.633 -3.170 3.742 1.00 96.75 262 HIS A CA 1
ATOM 2117 C C . HIS A 1 262 ? -15.868 -4.680 3.619 1.00 96.75 262 HIS A C 1
ATOM 2119 O O . HIS A 1 262 ? -14.905 -5.397 3.362 1.00 96.75 262 HIS A O 1
ATOM 2125 N N . ALA A 1 263 ? -17.110 -5.168 3.709 1.00 94.25 263 ALA A N 1
ATOM 2126 C CA . ALA A 1 263 ? -17.429 -6.600 3.657 1.00 94.25 263 ALA A CA 1
ATOM 2127 C C . ALA A 1 263 ? -16.800 -7.319 2.443 1.00 94.25 263 ALA A C 1
ATOM 2129 O O . ALA A 1 263 ? -16.181 -8.367 2.587 1.00 94.25 263 ALA A O 1
ATOM 2130 N N . ASN A 1 264 ? -16.840 -6.694 1.259 1.00 90.62 264 ASN A N 1
ATOM 2131 C CA . ASN A 1 264 ? -16.269 -7.238 0.015 1.00 90.62 264 ASN A CA 1
ATOM 2132 C C . ASN A 1 264 ? -14.840 -6.733 -0.281 1.00 90.62 264 ASN A C 1
ATOM 2134 O O . ASN A 1 264 ? -14.409 -6.669 -1.434 1.00 90.62 264 ASN A O 1
ATOM 2138 N N . ARG A 1 265 ? -14.107 -6.285 0.746 1.00 92.38 265 ARG A N 1
ATOM 2139 C CA . ARG A 1 265 ? -12.774 -5.665 0.627 1.00 92.38 265 ARG A CA 1
ATOM 2140 C C . ARG A 1 265 ? -11.722 -6.346 1.504 1.00 92.38 265 ARG A C 1
ATOM 2142 O O . ARG A 1 265 ? -10.743 -5.701 1.861 1.00 92.38 265 ARG A O 1
ATOM 2149 N N . MET A 1 266 ? -11.912 -7.635 1.794 1.00 91.00 266 MET A N 1
ATOM 2150 C CA . MET A 1 266 ? -11.068 -8.427 2.704 1.00 91.00 266 MET A CA 1
ATOM 2151 C C . MET A 1 266 ? -10.059 -9.353 2.001 1.00 91.00 266 MET A C 1
ATOM 2153 O O . MET A 1 266 ? -9.434 -10.193 2.640 1.00 91.00 266 MET A O 1
ATOM 2157 N N . GLY A 1 267 ? -9.859 -9.185 0.690 1.00 86.56 267 GLY A N 1
ATOM 2158 C CA . GLY A 1 267 ? -8.843 -9.925 -0.071 1.00 86.56 267 GLY A CA 1
ATOM 2159 C C . GLY A 1 267 ? -9.384 -11.065 -0.931 1.00 86.56 267 GLY A C 1
ATOM 2160 O O . GLY A 1 267 ? -8.603 -11.685 -1.642 1.00 86.56 267 GLY A O 1
ATOM 2161 N N . SER A 1 268 ? -10.702 -11.285 -0.945 1.00 85.38 268 SER A N 1
ATOM 2162 C CA . SER A 1 268 ? -11.350 -12.327 -1.748 1.00 85.38 268 SER A CA 1
ATOM 2163 C C . SER A 1 268 ? -11.043 -12.228 -3.257 1.00 85.38 268 SER A C 1
ATOM 2165 O O . SER A 1 268 ? -10.766 -11.127 -3.778 1.00 85.38 268 SER A O 1
ATOM 2167 N N . PRO A 1 269 ? -11.135 -13.364 -3.977 1.00 85.50 269 PRO A N 1
ATOM 2168 C CA . PRO A 1 269 ? -11.147 -13.412 -5.435 1.00 85.50 269 PRO A CA 1
ATOM 2169 C C . PRO A 1 269 ? -12.086 -12.391 -6.052 1.00 85.50 269 PRO A C 1
ATOM 2171 O O . PRO A 1 269 ? -13.231 -12.245 -5.626 1.00 85.50 269 PRO A O 1
ATOM 2174 N N . ARG A 1 270 ? -11.604 -11.684 -7.072 1.00 86.75 270 ARG A N 1
ATOM 2175 C CA . ARG A 1 270 ? -12.430 -10.774 -7.871 1.00 86.75 270 ARG A CA 1
ATOM 2176 C C . ARG A 1 270 ? -11.813 -10.571 -9.252 1.00 86.75 270 ARG A C 1
ATOM 2178 O O . ARG A 1 270 ? -10.583 -10.560 -9.341 1.00 86.75 270 ARG A O 1
ATOM 2185 N N . PRO A 1 271 ? -12.623 -10.334 -10.294 1.00 85.50 271 PRO A N 1
ATOM 2186 C CA . PRO A 1 271 ? -12.098 -9.934 -11.593 1.00 85.50 271 PRO A CA 1
ATOM 2187 C C . PRO A 1 271 ? -11.349 -8.598 -11.491 1.00 85.50 271 PRO A C 1
ATOM 2189 O O . PRO A 1 271 ? -11.618 -7.776 -10.597 1.00 85.50 271 PRO A O 1
ATOM 2192 N N . ARG A 1 272 ? -10.388 -8.384 -12.392 1.00 87.94 272 ARG A N 1
ATOM 2193 C CA . ARG A 1 272 ? -9.731 -7.086 -12.557 1.00 87.94 272 ARG A CA 1
ATOM 2194 C C . ARG A 1 272 ? -10.745 -6.004 -12.909 1.00 87.94 272 ARG A C 1
ATOM 2196 O O . ARG A 1 272 ? -11.693 -6.216 -13.659 1.00 87.94 272 ARG A O 1
ATOM 2203 N N . LEU A 1 273 ? -10.541 -4.827 -12.322 1.00 86.50 273 LEU A N 1
ATOM 2204 C CA . LEU A 1 273 ? -11.271 -3.624 -12.686 1.00 86.50 273 LEU A CA 1
ATOM 2205 C C . LEU A 1 273 ? -10.689 -3.062 -13.984 1.00 86.50 273 LEU A C 1
ATOM 2207 O O . LEU A 1 273 ? -9.562 -2.570 -13.984 1.00 86.50 273 LEU A O 1
ATOM 2211 N N . GLU A 1 274 ? -11.478 -3.107 -15.050 1.00 84.94 274 GLU A N 1
ATOM 2212 C CA . GLU A 1 274 ? -11.172 -2.488 -16.341 1.00 84.94 274 GLU A CA 1
ATOM 2213 C C . GLU A 1 274 ? -12.011 -1.213 -16.504 1.00 84.94 274 GLU A C 1
ATOM 2215 O O . GLU A 1 274 ? -13.201 -1.182 -16.182 1.00 84.94 274 GLU A O 1
ATOM 2220 N N . ILE A 1 275 ? -11.385 -0.128 -16.956 1.00 82.44 275 ILE A N 1
ATOM 2221 C CA . ILE A 1 275 ? -11.983 1.199 -17.092 1.00 82.44 275 ILE A CA 1
ATOM 2222 C C . ILE A 1 275 ? -11.547 1.742 -18.454 1.00 82.44 275 ILE A C 1
ATOM 2224 O O . ILE A 1 275 ? -10.480 2.357 -18.566 1.00 82.44 275 ILE A O 1
ATOM 2228 N N . PRO A 1 276 ? -12.391 1.575 -19.489 1.00 80.81 276 PRO A N 1
ATOM 2229 C CA . PRO A 1 276 ? -12.065 1.972 -20.850 1.00 80.81 276 PRO A CA 1
ATOM 2230 C C . PRO A 1 276 ? -11.527 3.404 -20.940 1.00 80.81 276 PRO A C 1
ATOM 2232 O O . PRO A 1 276 ? -12.124 4.356 -20.433 1.00 80.81 276 PRO A O 1
ATOM 2235 N N . GLY A 1 277 ? -10.365 3.556 -21.579 1.00 77.75 277 GLY A N 1
ATOM 2236 C CA . GLY A 1 277 ? -9.696 4.849 -21.751 1.00 77.75 277 GLY A CA 1
ATOM 2237 C C . GLY A 1 277 ? -9.022 5.408 -20.491 1.00 77.75 277 GLY A C 1
ATOM 2238 O O . GLY A 1 277 ? -8.433 6.488 -20.556 1.00 77.75 277 GLY A O 1
ATOM 2239 N N . LYS A 1 278 ? -9.054 4.692 -19.356 1.00 75.81 278 LYS A N 1
ATOM 2240 C CA . LYS A 1 278 ? -8.374 5.072 -18.107 1.00 75.81 278 LYS A CA 1
ATOM 2241 C C . LYS A 1 278 ? -7.534 3.934 -17.502 1.00 75.81 278 LYS A C 1
ATOM 2243 O O . LYS A 1 278 ? -7.676 3.641 -16.315 1.00 75.81 278 LYS A O 1
ATOM 2248 N N . PRO A 1 279 ? -6.543 3.406 -18.237 1.00 70.56 279 PRO A N 1
ATOM 2249 C CA . PRO A 1 279 ? -5.649 2.323 -17.784 1.00 70.56 279 PRO A CA 1
ATOM 2250 C C . PRO A 1 279 ? -4.898 2.577 -16.458 1.00 70.56 279 PRO A C 1
ATOM 2252 O O . PRO A 1 279 ? -4.347 1.677 -15.837 1.00 70.56 279 PRO A O 1
ATOM 2255 N N . LYS A 1 280 ? -4.874 3.825 -15.986 1.00 67.00 280 LYS A N 1
ATOM 2256 C CA . LYS A 1 280 ? -4.253 4.281 -14.733 1.00 67.00 280 LYS A CA 1
ATOM 2257 C C . LYS A 1 280 ? -5.122 4.040 -13.492 1.00 67.00 280 LYS A C 1
ATOM 2259 O O . LYS A 1 280 ? -4.613 4.024 -12.368 1.00 67.00 280 LYS A O 1
ATOM 2264 N N . GLU A 1 281 ? -6.429 3.930 -13.711 1.00 75.81 281 GLU A N 1
ATOM 2265 C CA . GLU A 1 281 ? -7.458 3.674 -12.701 1.00 75.81 281 GLU A CA 1
ATOM 2266 C C . GLU A 1 281 ? -7.864 2.184 -12.673 1.00 75.81 281 GLU A C 1
ATOM 2268 O O . GLU A 1 281 ? -8.599 1.774 -11.777 1.00 75.81 281 GLU A O 1
ATOM 2273 N N . GLU A 1 282 ? -7.344 1.384 -13.610 1.00 82.44 282 GLU A N 1
ATOM 2274 C CA . GLU A 1 282 ? -7.541 -0.064 -13.714 1.00 82.44 282 GLU A CA 1
ATOM 2275 C C . GLU A 1 282 ? -6.689 -0.862 -12.718 1.00 82.44 282 GLU A C 1
ATOM 2277 O O . GLU A 1 282 ? -5.690 -0.380 -12.165 1.00 82.44 282 GLU A O 1
ATOM 2282 N N . ASP A 1 283 ? -7.062 -2.125 -12.513 1.00 83.88 283 ASP A N 1
ATOM 2283 C CA . ASP A 1 283 ? -6.201 -3.085 -11.832 1.00 83.88 283 ASP A CA 1
ATOM 2284 C C . ASP A 1 283 ? -5.112 -3.606 -12.776 1.00 83.88 283 ASP A C 1
ATOM 2286 O O . ASP A 1 283 ? -5.379 -4.294 -13.763 1.00 83.88 283 ASP A O 1
ATOM 2290 N N . TYR A 1 284 ? -3.855 -3.355 -12.414 1.00 82.31 284 TYR A N 1
ATOM 2291 C CA . TYR A 1 284 ? -2.722 -4.006 -13.063 1.00 82.31 284 TYR A CA 1
ATOM 2292 C C . TYR A 1 284 ? -2.755 -5.520 -12.849 1.00 82.31 284 TYR A C 1
ATOM 2294 O O . TYR A 1 284 ? -3.113 -5.991 -11.767 1.00 82.31 284 TYR A O 1
ATOM 2302 N N . PHE A 1 285 ? -2.263 -6.269 -13.837 1.00 82.06 285 PHE A N 1
ATOM 2303 C CA . PHE A 1 285 ? -2.130 -7.724 -13.751 1.00 82.06 285 PHE A CA 1
ATOM 2304 C C . PHE A 1 285 ? -1.379 -8.177 -12.488 1.00 82.06 285 PHE A C 1
ATOM 2306 O O . PHE A 1 285 ? -1.888 -8.988 -11.723 1.00 82.06 285 PHE A O 1
ATOM 2313 N N . TYR A 1 286 ? -0.224 -7.567 -12.191 1.00 81.81 286 TYR A N 1
ATOM 2314 C CA . TYR A 1 286 ? 0.570 -7.910 -11.003 1.00 81.81 286 TYR A CA 1
ATOM 2315 C C . TYR A 1 286 ? -0.126 -7.593 -9.667 1.00 81.81 286 TYR A C 1
ATOM 2317 O O . TYR A 1 286 ? 0.327 -8.069 -8.635 1.00 81.81 286 TYR A O 1
ATOM 2325 N N . ASN A 1 287 ? -1.174 -6.758 -9.663 1.00 83.81 287 ASN A N 1
ATOM 2326 C CA . ASN A 1 287 ? -1.958 -6.412 -8.473 1.00 83.81 287 ASN A CA 1
ATOM 2327 C C . ASN A 1 287 ? -3.149 -7.368 -8.281 1.00 83.81 287 ASN A C 1
ATOM 2329 O O . ASN A 1 287 ? -3.587 -7.621 -7.162 1.00 83.81 287 ASN A O 1
ATOM 2333 N N . ASN A 1 288 ? -3.703 -7.903 -9.368 1.00 87.31 288 ASN A N 1
ATOM 2334 C CA . ASN A 1 288 ? -4.810 -8.847 -9.300 1.00 87.31 288 ASN A CA 1
ATOM 2335 C C . ASN A 1 288 ? -4.705 -9.884 -10.429 1.00 87.31 288 ASN A C 1
ATOM 2337 O O . ASN A 1 288 ? -5.350 -9.715 -11.457 1.00 87.31 288 ASN A O 1
ATOM 2341 N N . PRO A 1 289 ? -3.923 -10.962 -10.244 1.00 85.38 289 PRO A N 1
ATOM 2342 C CA . PRO A 1 289 ? -3.707 -11.980 -11.271 1.00 85.38 289 PRO A CA 1
ATOM 2343 C C . PRO A 1 289 ? -4.842 -13.020 -11.330 1.00 85.38 289 PRO A C 1
ATOM 2345 O O . PRO A 1 289 ? -4.618 -14.136 -11.787 1.00 85.38 289 PRO A O 1
ATOM 2348 N N . GLN A 1 290 ? -6.044 -12.690 -10.833 1.00 84.00 290 GLN A N 1
ATOM 2349 C CA . GLN A 1 290 ? -7.151 -13.631 -10.616 1.00 84.00 290 GLN A CA 1
ATOM 2350 C C . GLN A 1 290 ? -7.460 -14.494 -11.838 1.00 84.00 290 GLN A C 1
ATOM 2352 O O . GLN A 1 290 ? -7.736 -15.680 -11.681 1.00 84.00 290 GLN A O 1
ATOM 2357 N N . GLU A 1 291 ? -7.433 -13.911 -13.037 1.00 84.06 291 GLU A N 1
ATOM 2358 C CA . GLU A 1 291 ? -7.773 -14.628 -14.267 1.00 84.06 291 GLU A CA 1
ATOM 2359 C C . GLU A 1 291 ? -6.761 -15.736 -14.618 1.00 84.06 291 GLU A C 1
ATOM 2361 O O . GLU A 1 291 ? -7.061 -16.602 -15.433 1.00 84.06 291 GLU A O 1
ATOM 2366 N N . CYS A 1 292 ? -5.584 -15.733 -13.986 1.00 81.44 292 CYS A N 1
ATOM 2367 C CA . CYS A 1 292 ? -4.522 -16.720 -14.175 1.00 81.44 292 CYS A CA 1
ATOM 2368 C C . CYS A 1 292 ? -4.338 -17.661 -12.973 1.00 81.44 292 CYS A C 1
ATOM 2370 O O . CYS A 1 292 ? -3.442 -18.504 -13.006 1.00 81.44 292 CYS A O 1
ATOM 2372 N N . LEU A 1 293 ? -5.135 -17.519 -11.907 1.00 79.94 293 LEU A N 1
ATOM 2373 C CA . LEU A 1 293 ? -5.016 -18.352 -10.709 1.00 79.94 293 LEU A CA 1
ATOM 2374 C C . LEU A 1 293 ? -5.946 -19.574 -10.770 1.00 79.94 293 LEU A C 1
ATOM 2376 O O . LEU A 1 293 ? -7.091 -19.452 -11.215 1.00 79.94 293 LEU A O 1
ATOM 2380 N N . PRO A 1 294 ? -5.495 -20.746 -10.283 1.00 72.94 294 PRO A N 1
ATOM 2381 C CA . PRO A 1 294 ? -6.362 -21.908 -10.124 1.00 72.94 294 PRO A CA 1
ATOM 2382 C C . PRO A 1 294 ? -7.436 -21.667 -9.037 1.00 72.94 294 PRO A C 1
ATOM 2384 O O . PRO A 1 294 ? -7.268 -20.789 -8.184 1.00 72.94 294 PRO A O 1
ATOM 2387 N N . PRO A 1 295 ? -8.538 -22.443 -9.024 1.00 68.88 295 PRO A N 1
ATOM 2388 C CA . PRO A 1 295 ? -9.567 -22.365 -7.982 1.00 68.88 295 PRO A CA 1
ATOM 2389 C C . PRO A 1 295 ? -8.994 -22.628 -6.576 1.00 68.88 295 PRO A C 1
ATOM 2391 O O . PRO A 1 295 ? -8.134 -23.492 -6.409 1.00 68.88 295 PRO A O 1
ATOM 2394 N N . ILE A 1 296 ? -9.472 -21.903 -5.557 1.00 64.88 296 ILE A N 1
ATOM 2395 C CA . ILE A 1 296 ? -8.962 -22.001 -4.175 1.00 64.88 296 ILE A CA 1
ATOM 2396 C C . ILE A 1 296 ? -9.408 -23.313 -3.513 1.00 64.88 296 ILE A C 1
ATOM 2398 O O . ILE A 1 296 ? -10.593 -23.640 -3.536 1.00 64.88 296 ILE A O 1
ATOM 2402 N N . SER A 1 297 ? -8.477 -24.014 -2.852 1.00 55.19 297 SER A N 1
ATOM 2403 C CA . SER A 1 297 ? -8.774 -25.050 -1.849 1.00 55.19 297 SER A CA 1
ATOM 2404 C C . SER A 1 297 ? -8.618 -24.479 -0.433 1.00 55.19 297 SER A C 1
ATOM 2406 O O . SER A 1 297 ? -7.543 -23.962 -0.115 1.00 55.19 297 SER A O 1
ATOM 2408 N N . ASP A 1 298 ? -9.641 -24.594 0.414 1.00 47.66 298 ASP A N 1
ATOM 2409 C CA . ASP A 1 298 ? -9.644 -24.056 1.781 1.00 47.66 298 ASP A CA 1
ATOM 2410 C C . ASP A 1 298 ? -8.519 -24.645 2.651 1.00 47.66 298 ASP A C 1
ATOM 2412 O O . ASP A 1 298 ? -8.407 -25.861 2.819 1.00 47.66 298 ASP A O 1
ATOM 2416 N N . LYS A 1 299 ? -7.695 -23.780 3.255 1.00 45.12 299 LYS A N 1
ATOM 2417 C CA . LYS A 1 299 ? -6.809 -24.144 4.370 1.00 45.12 299 LYS A CA 1
ATOM 2418 C C . LYS A 1 299 ? -6.918 -23.102 5.480 1.00 45.12 299 LYS A C 1
ATOM 2420 O O . LYS A 1 299 ? -6.739 -21.913 5.244 1.00 45.12 299 LYS A O 1
ATOM 2425 N N . THR A 1 300 ? -7.190 -23.576 6.689 1.00 42.31 300 THR A N 1
ATOM 2426 C CA . THR A 1 300 ? -7.271 -22.812 7.939 1.00 42.31 300 THR A CA 1
ATOM 2427 C C . THR A 1 300 ? -5.878 -22.506 8.495 1.00 42.31 300 THR A C 1
ATOM 2429 O O . THR A 1 300 ? -5.052 -23.415 8.577 1.00 42.31 300 THR A O 1
ATOM 2432 N N . LYS A 1 301 ? -5.612 -21.254 8.906 1.00 45.34 301 LYS A N 1
ATOM 2433 C CA . LYS A 1 301 ? -4.441 -20.870 9.723 1.00 45.34 301 LYS A CA 1
ATOM 2434 C C . LYS A 1 301 ? -4.730 -19.676 10.648 1.00 45.34 301 LYS A C 1
ATOM 2436 O O . LYS A 1 301 ? -5.568 -18.836 10.330 1.00 45.34 301 LYS A O 1
ATOM 2441 N N . GLU A 1 302 ? -4.039 -19.690 11.790 1.00 36.00 302 GLU A N 1
ATOM 2442 C CA . GLU A 1 302 ? -4.059 -18.745 12.925 1.00 36.00 302 GLU A CA 1
ATOM 2443 C C . GLU A 1 302 ? -3.429 -17.376 12.590 1.00 36.00 302 GLU A C 1
ATOM 2445 O O . GLU A 1 302 ? -2.708 -17.272 11.608 1.00 36.00 302 GLU A O 1
ATOM 2450 N N . SER A 1 303 ? -3.730 -16.332 13.383 1.00 33.19 303 SER A N 1
ATOM 2451 C CA . SER A 1 303 ? -3.756 -14.924 12.936 1.00 33.19 303 SER A CA 1
ATOM 2452 C C . SER A 1 303 ? -2.886 -13.904 13.712 1.00 33.19 303 SER A C 1
ATOM 2454 O O . SER A 1 303 ? -3.020 -13.756 14.923 1.00 33.19 303 SER A O 1
ATOM 2456 N N . VAL A 1 304 ? -2.116 -13.101 12.968 1.00 36.22 304 VAL A N 1
ATOM 2457 C CA . VAL A 1 304 ? -1.266 -11.931 13.285 1.00 36.22 304 VAL A CA 1
ATOM 2458 C C . VAL A 1 304 ? -1.521 -10.816 12.242 1.00 36.22 304 VAL A C 1
ATOM 2460 O O . VAL A 1 304 ? -1.455 -11.023 11.035 1.00 36.22 304 VAL A O 1
ATOM 2463 N N . ILE A 1 305 ? -1.822 -9.586 12.664 1.00 40.53 305 ILE A N 1
ATOM 2464 C CA . ILE A 1 305 ? -2.352 -8.517 11.788 1.00 40.53 305 ILE A CA 1
ATOM 2465 C C . ILE A 1 305 ? -1.320 -7.412 11.567 1.00 40.53 305 ILE A C 1
ATOM 2467 O O . ILE A 1 305 ? -0.889 -6.749 12.497 1.00 40.53 305 ILE A O 1
ATOM 2471 N N . HIS A 1 306 ? -0.984 -7.128 10.314 1.00 46.31 306 HIS A N 1
ATOM 2472 C CA . HIS A 1 306 ? -0.030 -6.105 9.903 1.00 46.31 306 HIS A CA 1
ATOM 2473 C C . HIS A 1 306 ? -0.705 -4.921 9.199 1.00 46.31 306 HIS A C 1
ATOM 2475 O O . HIS A 1 306 ? -1.450 -5.054 8.221 1.00 46.31 306 HIS A O 1
ATOM 2481 N N . VAL A 1 307 ? -0.378 -3.708 9.644 1.00 44.34 307 VAL A N 1
ATOM 2482 C CA . VAL A 1 307 ? -0.982 -2.467 9.147 1.00 44.34 307 VAL A CA 1
ATOM 2483 C C . VAL A 1 307 ? 0.107 -1.575 8.568 1.00 44.34 307 VAL A C 1
ATOM 2485 O O . VAL A 1 307 ? 0.938 -1.016 9.279 1.00 44.34 307 VAL A O 1
ATOM 2488 N N . THR A 1 308 ? 0.085 -1.385 7.252 1.00 41.06 308 THR A N 1
ATOM 2489 C CA . THR A 1 308 ? 1.023 -0.490 6.566 1.00 41.06 308 THR A CA 1
ATOM 2490 C C . THR A 1 308 ? 0.496 0.935 6.620 1.00 41.06 308 THR A C 1
ATOM 2492 O O . THR A 1 308 ? -0.403 1.300 5.857 1.00 41.06 308 THR A O 1
ATOM 2495 N N . ILE A 1 309 ? 1.074 1.762 7.493 1.00 42.12 309 ILE A N 1
ATOM 2496 C CA . ILE A 1 309 ? 0.763 3.192 7.571 1.00 42.12 309 ILE A CA 1
ATOM 2497 C C . ILE A 1 309 ? 1.723 3.962 6.670 1.00 42.12 309 ILE A C 1
ATOM 2499 O O . ILE A 1 309 ? 2.820 4.313 7.077 1.00 42.12 309 ILE A O 1
ATOM 2503 N N . ASN A 1 310 ? 1.312 4.275 5.444 1.00 39.31 310 ASN A N 1
ATOM 2504 C CA . ASN A 1 310 ? 2.125 5.117 4.569 1.00 39.31 310 ASN A CA 1
ATOM 2505 C C . ASN A 1 310 ? 2.214 6.544 5.141 1.00 39.31 310 ASN A C 1
ATOM 2507 O O . ASN A 1 310 ? 1.229 7.285 5.136 1.00 39.31 310 ASN A O 1
ATOM 2511 N N . GLY A 1 311 ? 3.397 6.939 5.617 1.00 31.20 311 GLY A N 1
ATOM 2512 C CA . GLY A 1 311 ? 3.692 8.320 5.990 1.00 31.20 311 GLY A CA 1
ATOM 2513 C C . GLY A 1 311 ? 3.709 9.214 4.749 1.00 31.20 311 GLY A C 1
ATOM 2514 O O . GLY A 1 311 ? 4.584 9.085 3.898 1.00 31.20 311 GLY A O 1
ATOM 2515 N N . THR A 1 312 ? 2.732 10.112 4.609 1.00 30.28 312 THR A N 1
ATOM 2516 C CA . THR A 1 312 ? 2.787 11.171 3.585 1.00 30.28 312 THR A CA 1
ATOM 2517 C C . THR A 1 312 ? 3.693 12.302 4.043 1.00 30.28 312 THR A C 1
ATOM 2519 O O . THR A 1 312 ? 3.427 12.923 5.073 1.00 30.28 312 THR A O 1
ATOM 2522 N N . ILE A 1 313 ? 4.669 12.627 3.201 1.00 27.97 313 ILE A N 1
ATOM 2523 C CA . ILE A 1 313 ? 5.190 13.982 3.042 1.00 27.97 313 ILE A CA 1
ATOM 2524 C C . ILE A 1 313 ? 4.156 14.803 2.260 1.00 27.97 313 ILE A C 1
ATOM 2526 O O . ILE A 1 313 ? 3.642 14.352 1.231 1.00 27.97 313 ILE A O 1
ATOM 2530 N N . LEU A 1 314 ? 3.833 15.985 2.785 1.00 30.47 314 LEU A N 1
ATOM 2531 C CA . LEU A 1 314 ? 3.528 17.162 1.973 1.00 30.47 314 LEU A CA 1
ATOM 2532 C C . LEU A 1 314 ? 4.797 18.004 1.917 1.00 30.47 314 LEU A C 1
ATOM 2534 O O . LEU A 1 314 ? 5.410 18.154 2.998 1.00 30.47 314 LEU A O 1
#